Protein AF-A0A2N1U414-F1 (afdb_monomer_lite)

Structure (mmCIF, N/CA/C/O backbone):
data_AF-A0A2N1U414-F1
#
_entry.id   AF-A0A2N1U414-F1
#
loop_
_atom_site.group_PDB
_atom_site.id
_atom_site.type_symbol
_atom_site.label_atom_id
_atom_site.label_alt_id
_atom_site.label_comp_id
_atom_site.label_asym_id
_atom_site.label_entity_id
_atom_site.label_seq_id
_atom_site.pdbx_PDB_ins_code
_atom_site.Cartn_x
_atom_site.Cartn_y
_atom_site.Cartn_z
_atom_site.occupancy
_atom_site.B_iso_or_equiv
_atom_site.auth_seq_id
_atom_site.auth_comp_id
_atom_site.auth_asym_id
_atom_site.auth_atom_id
_atom_site.pdbx_PDB_model_num
ATOM 1 N N . MET A 1 1 ? -45.435 7.760 7.377 1.00 49.91 1 MET A N 1
ATOM 2 C CA . MET A 1 1 ? -45.018 8.736 8.410 1.00 49.91 1 MET A CA 1
ATOM 3 C C . MET A 1 1 ? -45.881 8.500 9.640 1.00 49.91 1 MET A C 1
ATOM 5 O O . MET A 1 1 ? -47.038 8.159 9.453 1.00 49.91 1 MET A O 1
ATOM 9 N N . SER A 1 2 ? -45.329 8.577 10.854 1.00 58.12 2 SER A N 1
ATOM 10 C CA . SER A 1 2 ? -46.102 8.373 12.095 1.00 58.12 2 SER A CA 1
ATOM 11 C C . SER A 1 2 ? -47.148 9.489 12.256 1.00 58.12 2 SER A C 1
ATOM 13 O O . SER A 1 2 ? -46.811 10.650 12.024 1.00 58.12 2 SER A O 1
ATOM 15 N N . GLU A 1 3 ? -48.387 9.152 12.643 1.00 52.81 3 GLU A N 1
ATOM 16 C CA . GLU A 1 3 ? -49.501 10.110 12.824 1.00 52.81 3 GLU A CA 1
ATOM 17 C C . GLU A 1 3 ? -49.113 11.298 13.718 1.00 52.81 3 GLU A C 1
ATOM 19 O O . GLU A 1 3 ? -49.415 12.444 13.401 1.00 52.81 3 GLU A O 1
ATOM 24 N N . ILE A 1 4 ? -48.318 11.048 14.761 1.00 55.03 4 ILE A N 1
ATOM 25 C CA . ILE A 1 4 ? -47.864 12.062 15.727 1.00 55.03 4 ILE A CA 1
ATOM 26 C C . ILE A 1 4 ? -46.953 13.117 15.076 1.00 55.03 4 ILE A C 1
ATOM 28 O O . ILE A 1 4 ? -46.975 14.281 15.471 1.00 55.03 4 ILE A O 1
ATOM 32 N N . PHE A 1 5 ? -46.145 12.729 14.082 1.00 54.59 5 PHE A N 1
ATOM 33 C CA . PHE A 1 5 ? -45.264 13.663 13.369 1.00 54.59 5 PHE A CA 1
ATOM 34 C C . PHE A 1 5 ? -46.063 14.617 12.472 1.00 54.59 5 PHE A C 1
ATOM 36 O O . PHE A 1 5 ? -45.665 15.762 12.272 1.00 54.59 5 PHE A O 1
ATOM 43 N N . CYS A 1 6 ? -47.197 14.145 11.949 1.00 55.22 6 CYS A N 1
ATOM 44 C CA . CYS A 1 6 ? -48.095 14.934 11.113 1.00 55.22 6 CYS A CA 1
ATOM 45 C C . CYS A 1 6 ? -49.013 15.848 11.941 1.00 55.22 6 CYS A C 1
ATOM 47 O O . CYS A 1 6 ? -49.338 16.940 11.487 1.00 55.22 6 CYS A O 1
ATOM 49 N N . GLU A 1 7 ? -49.397 15.427 13.147 1.00 55.62 7 GLU A N 1
ATOM 50 C CA . GLU A 1 7 ? -50.318 16.161 14.026 1.00 55.62 7 GLU A CA 1
ATOM 51 C C . GLU A 1 7 ? -49.638 17.330 14.768 1.00 55.62 7 GLU A C 1
ATOM 53 O O . GLU A 1 7 ? -50.265 18.354 15.034 1.00 55.62 7 GLU A O 1
ATOM 58 N N . TYR A 1 8 ? -48.328 17.227 15.035 1.00 59.00 8 TYR A N 1
ATOM 59 C CA . TYR A 1 8 ? -47.550 18.263 15.725 1.00 59.00 8 TYR A CA 1
ATOM 60 C C . TYR A 1 8 ? -46.160 18.460 15.094 1.00 59.00 8 TYR A C 1
ATOM 62 O O . TYR A 1 8 ? -45.143 18.087 15.694 1.00 59.00 8 TYR A O 1
ATOM 70 N N . PRO A 1 9 ? -46.069 19.093 13.909 1.00 56.16 9 PRO A N 1
ATOM 71 C CA . PRO A 1 9 ? -44.808 19.255 13.173 1.00 56.16 9 PRO A CA 1
ATOM 72 C C . PRO A 1 9 ? -43.726 20.030 13.952 1.00 56.16 9 PRO A C 1
ATOM 74 O O . PRO A 1 9 ? -42.542 19.931 13.639 1.00 56.16 9 PRO A O 1
ATOM 77 N N . TYR A 1 10 ? -44.111 20.764 15.000 1.00 59.59 10 TYR A N 1
ATOM 78 C CA . TYR A 1 10 ? -43.223 21.542 15.874 1.00 59.59 10 TYR A CA 1
ATOM 79 C C . TYR A 1 10 ? -42.509 20.704 16.944 1.00 59.59 10 TYR A C 1
ATOM 81 O O . TYR A 1 10 ? -41.518 21.158 17.511 1.00 59.59 10 TYR A O 1
ATOM 89 N N . LEU A 1 11 ? -43.004 19.500 17.257 1.00 67.25 11 LEU A N 1
ATOM 90 C CA . LEU A 1 11 ? -42.444 18.677 18.334 1.00 67.25 11 LEU A CA 1
ATOM 91 C C . LEU A 1 11 ? -41.148 17.957 17.906 1.00 67.25 11 LEU A C 1
ATOM 93 O O . LEU A 1 11 ? -40.317 17.614 18.747 1.00 67.25 11 LEU A O 1
ATOM 97 N N . GLY A 1 12 ? -40.908 17.825 16.598 1.00 78.88 12 GLY A N 1
ATOM 98 C CA . GLY A 1 12 ? -39.627 17.397 16.034 1.00 78.88 12 GLY A CA 1
ATOM 99 C C . GLY A 1 12 ? -39.188 15.974 16.413 1.00 78.88 12 GLY A C 1
ATOM 100 O O . GLY A 1 12 ? -39.847 15.237 17.149 1.00 78.88 12 GLY A O 1
ATOM 101 N N . PHE A 1 13 ? -38.028 15.565 15.894 1.00 84.06 13 PHE A N 1
ATOM 102 C CA . PHE A 1 13 ? -37.475 14.221 16.109 1.00 84.06 13 PHE A CA 1
ATOM 103 C C . PHE A 1 13 ? -37.218 13.912 17.594 1.00 84.06 13 PHE A C 1
ATOM 105 O O . PHE A 1 13 ? -37.478 12.801 18.050 1.00 84.06 13 PHE A O 1
ATOM 112 N N . ASN A 1 14 ? -36.782 14.909 18.371 1.00 84.69 14 ASN A N 1
ATOM 113 C CA . ASN A 1 14 ? -36.476 14.734 19.790 1.00 84.69 14 ASN A CA 1
ATOM 114 C C . ASN A 1 14 ? -37.699 14.312 20.616 1.00 84.69 14 ASN A C 1
ATOM 116 O O . ASN A 1 14 ? -37.605 13.419 21.456 1.00 84.69 14 ASN A O 1
ATOM 120 N N . TYR A 1 15 ? -38.862 14.910 20.350 1.00 85.19 15 TYR A N 1
ATOM 121 C CA . TYR A 1 15 ? -40.095 14.542 21.038 1.00 85.19 15 TYR A CA 1
ATOM 122 C C . TYR A 1 15 ? -40.562 13.136 20.665 1.00 85.19 15 TYR A C 1
ATOM 124 O O . TYR A 1 15 ? -40.952 12.375 21.546 1.00 85.19 15 TYR A O 1
ATOM 132 N N . ALA A 1 16 ? -40.498 12.771 19.379 1.00 86.69 16 ALA A N 1
ATOM 133 C CA . ALA A 1 16 ? -40.890 11.438 18.924 1.00 86.69 16 ALA A CA 1
ATOM 134 C C . ALA A 1 16 ? -40.049 10.338 19.595 1.00 86.69 16 ALA A C 1
ATOM 136 O O . ALA A 1 16 ? -40.596 9.328 20.048 1.00 86.69 16 ALA A O 1
ATOM 137 N N . VAL A 1 17 ? -38.735 10.563 19.720 1.00 87.00 17 VAL A N 1
ATOM 138 C CA . VAL A 1 17 ? -37.832 9.659 20.442 1.00 87.00 17 VAL A CA 1
ATOM 139 C C . VAL A 1 17 ? -38.197 9.612 21.923 1.00 87.00 17 VAL A C 1
ATOM 141 O O . VAL A 1 17 ? -38.502 8.529 22.413 1.00 87.00 17 VAL A O 1
ATOM 144 N N . LYS A 1 18 ? -38.319 10.762 22.598 1.00 90.19 18 LYS A N 1
ATOM 145 C CA . LYS A 1 18 ? -38.685 10.814 24.023 1.00 90.19 18 LYS A CA 1
ATOM 146 C C . LYS A 1 18 ? -40.022 10.146 24.329 1.00 90.19 18 LYS A C 1
ATOM 148 O O . LYS A 1 18 ? -40.140 9.456 25.334 1.00 90.19 18 LYS A O 1
ATOM 153 N N . LYS A 1 19 ? -41.020 10.301 23.459 1.00 89.56 19 LYS A N 1
ATOM 154 C CA . LYS A 1 19 ? -42.332 9.659 23.612 1.00 89.56 19 LYS A CA 1
ATOM 155 C C . LYS A 1 19 ? -42.256 8.134 23.494 1.00 89.56 19 LYS A C 1
ATOM 157 O O . LYS A 1 19 ? -43.019 7.444 24.158 1.00 89.56 19 LYS A O 1
ATOM 162 N N . THR A 1 20 ? -41.362 7.618 22.652 1.00 91.56 20 THR A N 1
ATOM 163 C CA . THR A 1 20 ? -41.263 6.178 22.361 1.00 91.56 20 THR A CA 1
ATOM 164 C C . THR A 1 20 ? -40.321 5.456 23.323 1.00 91.56 20 THR A C 1
ATOM 166 O O . THR A 1 20 ? -40.612 4.345 23.751 1.00 91.56 20 THR A O 1
ATOM 169 N N . THR A 1 21 ? -39.184 6.070 23.653 1.00 89.50 21 THR A N 1
ATOM 170 C CA . THR A 1 21 ? -38.108 5.450 24.442 1.00 89.50 21 THR A CA 1
ATOM 171 C C . THR A 1 21 ? -38.044 5.961 25.881 1.00 89.50 21 THR A C 1
ATOM 173 O O . THR A 1 21 ? -37.326 5.386 26.693 1.00 89.50 21 THR A O 1
ATOM 176 N N . GLY A 1 22 ? -38.743 7.054 26.201 1.00 93.75 22 GLY A N 1
ATOM 177 C CA . GLY A 1 22 ? -38.624 7.769 27.475 1.00 93.75 22 GLY A CA 1
ATOM 178 C C . GLY A 1 22 ? -37.407 8.698 27.567 1.00 93.75 22 GLY A C 1
ATOM 179 O O . GLY A 1 22 ? -37.350 9.516 28.482 1.00 93.75 22 GLY A O 1
ATOM 180 N N . LEU A 1 23 ? -36.470 8.622 26.614 1.00 93.19 23 LEU A N 1
ATOM 181 C CA . LEU A 1 23 ? -35.214 9.376 26.603 1.00 93.19 23 LEU A CA 1
ATOM 182 C C . LEU A 1 23 ? -35.211 10.429 25.499 1.00 93.19 23 LEU A C 1
ATOM 184 O O . LEU A 1 23 ? -35.646 10.174 24.379 1.00 93.19 23 LEU A O 1
ATOM 188 N N . ASN A 1 24 ? -34.671 11.608 25.782 1.00 92.12 24 ASN A N 1
ATOM 189 C CA . ASN A 1 24 ? -34.366 12.574 24.734 1.00 92.12 24 ASN A CA 1
ATOM 190 C C . ASN A 1 24 ? -33.161 12.109 23.883 1.00 92.12 24 ASN A C 1
ATOM 192 O O . ASN A 1 24 ? -32.484 11.134 24.208 1.00 92.12 24 ASN A O 1
ATOM 196 N N . LEU A 1 25 ? -32.888 12.786 22.767 1.00 88.88 25 LEU A N 1
ATOM 197 C CA . LEU A 1 25 ? -31.824 12.395 21.834 1.00 88.88 25 LEU A CA 1
ATOM 198 C C . LEU A 1 25 ? -30.427 12.398 22.448 1.00 88.88 25 LEU A C 1
ATOM 200 O O . LEU A 1 25 ? -29.623 1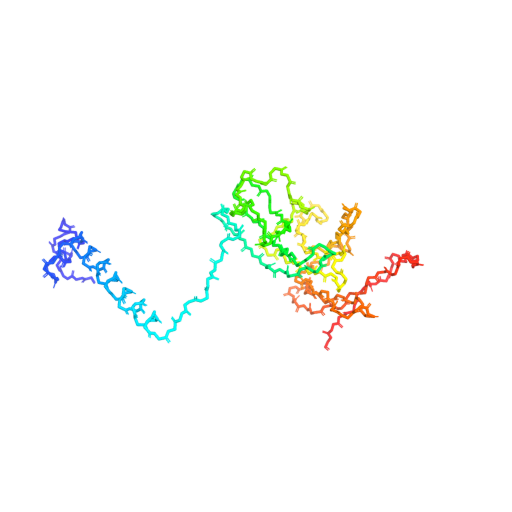1.532 22.114 1.00 88.88 25 LEU A O 1
ATOM 204 N N . GLU A 1 26 ? -30.130 13.361 23.315 1.00 90.75 26 GLU A N 1
ATOM 205 C CA . GLU A 1 26 ? -28.832 13.457 23.977 1.00 90.75 26 GLU A CA 1
ATOM 206 C C . GLU A 1 26 ? -28.651 12.305 24.969 1.00 90.75 26 GLU A C 1
ATOM 208 O O . GLU A 1 26 ? -27.629 11.620 24.937 1.00 90.75 26 GLU A O 1
ATOM 213 N N . GLU A 1 27 ? -29.682 12.021 25.769 1.00 94.69 27 GLU A N 1
ATOM 214 C CA . GLU A 1 27 ? -29.723 10.884 26.695 1.00 94.69 27 GLU A CA 1
ATOM 215 C C . GLU A 1 27 ? -29.600 9.550 25.951 1.00 94.69 27 GLU A C 1
ATOM 217 O O . GLU A 1 27 ? -28.797 8.697 26.332 1.00 94.69 27 GLU A O 1
ATOM 222 N N . LEU A 1 28 ? -30.348 9.377 24.856 1.00 94.69 28 LEU A N 1
ATOM 223 C CA . LEU A 1 28 ? -30.297 8.172 24.034 1.00 94.69 28 LEU A CA 1
ATOM 224 C C . LEU A 1 28 ? -28.916 7.994 23.394 1.00 94.69 28 LEU A C 1
ATOM 226 O O . LEU A 1 28 ? -28.366 6.894 23.411 1.00 94.69 28 LEU A O 1
ATOM 230 N N . TYR A 1 29 ? -28.330 9.065 22.852 1.00 93.44 29 TYR A N 1
ATOM 231 C CA . TYR A 1 29 ? -26.996 9.020 22.258 1.00 93.44 29 TYR A CA 1
ATOM 232 C C . TYR A 1 29 ? -25.917 8.717 23.300 1.00 93.44 29 TYR A C 1
ATOM 234 O O . TYR A 1 29 ? -24.991 7.947 23.037 1.00 93.44 29 TYR A O 1
ATOM 242 N N . GLN A 1 30 ? -26.031 9.296 24.494 1.00 97.19 30 GLN A N 1
ATOM 243 C CA . GLN A 1 30 ? -25.115 9.029 25.594 1.00 97.19 30 GLN A CA 1
ATOM 244 C C . GLN A 1 30 ? -25.230 7.577 26.073 1.00 97.19 30 GLN A C 1
ATOM 246 O O . GLN A 1 30 ? -24.216 6.886 26.121 1.00 97.19 30 GLN A O 1
ATOM 251 N N . SER A 1 31 ? -26.452 7.084 26.293 1.00 96.62 31 SER A N 1
ATOM 252 C CA . SER A 1 31 ? -26.724 5.684 26.641 1.00 96.62 31 SER A CA 1
ATOM 253 C C . SER A 1 31 ? -26.187 4.717 25.584 1.00 96.62 31 SER A C 1
ATOM 255 O O . SER A 1 31 ? -25.514 3.742 25.917 1.00 96.62 31 SER A O 1
ATOM 257 N N . TRP A 1 32 ? -26.385 5.016 24.297 1.00 96.19 32 TRP A N 1
ATOM 258 C CA . TRP A 1 32 ? -25.819 4.224 23.209 1.00 96.19 32 TRP A CA 1
ATOM 259 C C . TRP A 1 32 ? -24.285 4.195 23.255 1.00 96.19 32 TRP A C 1
ATOM 261 O O . TRP A 1 32 ? -23.699 3.110 23.217 1.00 96.19 32 TRP A O 1
ATOM 271 N N . LYS A 1 33 ? -23.618 5.350 23.408 1.00 98.12 33 LYS A N 1
ATOM 272 C CA . LYS A 1 33 ? -22.151 5.413 23.556 1.00 98.12 33 LYS A CA 1
ATOM 273 C C . LYS A 1 33 ? -21.672 4.593 24.750 1.00 98.12 33 LYS A C 1
ATOM 275 O O . LYS A 1 33 ? -20.665 3.899 24.634 1.00 98.12 33 LYS A O 1
ATOM 280 N N . ASP A 1 34 ? -22.365 4.673 25.880 1.00 98.12 34 ASP A N 1
ATOM 281 C CA . ASP A 1 34 ? -21.978 3.952 27.089 1.00 98.12 34 ASP A CA 1
ATOM 282 C C . ASP A 1 34 ? -22.196 2.441 26.936 1.00 98.12 34 ASP A C 1
ATOM 284 O O . ASP A 1 34 ? -21.290 1.674 27.257 1.00 98.12 34 ASP A O 1
ATOM 288 N N . SER A 1 35 ? -23.287 2.010 26.291 1.00 97.88 35 SER A N 1
ATOM 289 C CA . SER A 1 35 ? -23.507 0.598 25.941 1.00 97.88 35 SER A CA 1
ATOM 290 C C . SER A 1 35 ? -22.416 0.044 25.014 1.00 97.88 35 SER A C 1
ATOM 292 O O . SER A 1 35 ? -21.972 -1.095 25.169 1.00 97.88 35 SER A O 1
ATOM 294 N N . LEU A 1 36 ? -21.922 0.857 24.069 1.00 98.44 36 LEU A N 1
ATOM 295 C CA . LEU A 1 36 ? -20.800 0.475 23.217 1.00 98.44 36 LEU A CA 1
ATOM 296 C C . LEU A 1 36 ? -19.505 0.365 24.021 1.00 98.44 36 LEU A C 1
ATOM 298 O O . LEU A 1 36 ? -18.774 -0.607 23.840 1.00 98.44 36 LEU A O 1
ATOM 302 N N . LYS A 1 37 ? -19.219 1.325 24.911 1.00 98.12 37 LYS A N 1
ATOM 303 C CA . LYS A 1 37 ? -18.038 1.256 25.785 1.00 98.12 37 LYS A CA 1
ATOM 304 C C . LYS A 1 37 ? -18.067 -0.006 26.634 1.00 98.12 37 LYS A C 1
ATOM 306 O O . LYS A 1 37 ? -17.074 -0.721 26.638 1.00 98.12 37 LYS A O 1
ATOM 311 N N . GLU A 1 38 ? -19.188 -0.303 27.285 1.00 98.19 38 GLU A N 1
ATOM 312 C CA . GLU A 1 38 ? -19.349 -1.499 28.113 1.00 98.19 38 GLU A CA 1
ATOM 313 C C . GLU A 1 38 ? -19.137 -2.774 27.288 1.00 98.19 38 GLU A C 1
ATOM 315 O O . GLU A 1 38 ?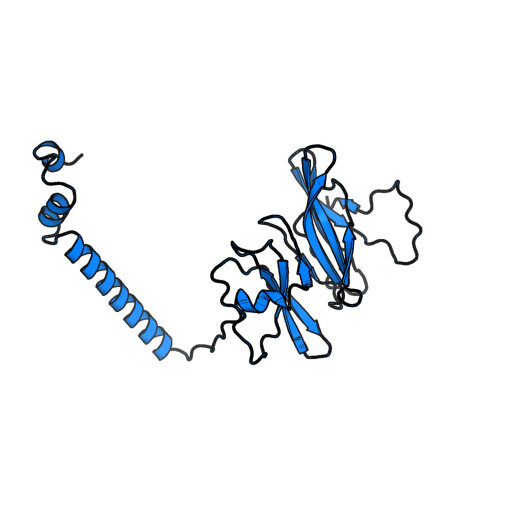 -18.278 -3.598 27.612 1.00 98.19 38 GLU A O 1
ATOM 320 N N . LYS A 1 39 ? -19.838 -2.902 26.152 1.00 98.19 39 LYS A N 1
ATOM 321 C CA . LYS A 1 39 ? -19.697 -4.045 25.242 1.00 98.19 39 LYS A CA 1
ATOM 322 C C . LYS A 1 39 ? -18.242 -4.265 24.818 1.00 98.19 39 LYS A C 1
ATOM 324 O O . LYS A 1 39 ? -17.749 -5.393 24.872 1.00 98.19 39 LYS A O 1
ATOM 329 N N . TYR A 1 40 ? -17.552 -3.210 24.382 1.00 97.81 40 TYR A N 1
ATOM 330 C CA . TYR A 1 40 ? -16.170 -3.329 23.917 1.00 97.81 40 TYR A CA 1
ATOM 331 C C . TYR A 1 40 ? -15.177 -3.526 25.067 1.00 97.81 40 TYR A C 1
ATOM 333 O O . TYR A 1 40 ? -14.200 -4.246 24.885 1.00 97.81 40 TYR A O 1
ATOM 341 N N . GLN A 1 41 ? -15.429 -2.976 26.256 1.00 97.31 41 GLN A N 1
ATOM 342 C CA . GLN A 1 41 ? -14.626 -3.252 27.451 1.00 97.31 41 GLN A CA 1
ATOM 343 C C . GLN A 1 41 ? -14.694 -4.732 27.834 1.00 97.31 41 GLN A C 1
ATOM 345 O O . GLN A 1 41 ? -13.649 -5.352 28.029 1.00 97.31 41 GLN A O 1
ATOM 350 N N . LEU A 1 42 ? -15.892 -5.325 27.855 1.00 97.06 42 LEU A N 1
ATOM 351 C CA . LEU A 1 42 ? -16.069 -6.759 28.102 1.00 97.06 42 LEU A CA 1
ATOM 352 C C . LEU A 1 42 ? -15.364 -7.608 27.034 1.00 97.06 42 LEU A C 1
ATOM 354 O O . LEU A 1 42 ? -14.710 -8.603 27.350 1.00 97.06 42 LEU A O 1
ATOM 358 N N . GLN A 1 43 ? -15.441 -7.199 25.764 1.00 95.62 43 GLN A N 1
ATOM 359 C CA . GLN A 1 43 ? -14.735 -7.876 24.675 1.00 95.62 43 GLN A CA 1
ATOM 360 C C . GLN A 1 43 ? -13.210 -7.805 24.844 1.00 95.62 43 GLN A C 1
ATOM 362 O O . GLN A 1 43 ? -12.530 -8.816 24.663 1.00 95.62 43 GLN A O 1
ATOM 367 N N . VAL A 1 44 ? -12.671 -6.642 25.219 1.00 93.06 44 VAL A N 1
ATOM 368 C CA . VAL A 1 44 ? -11.239 -6.458 25.494 1.00 93.06 44 VAL A CA 1
ATOM 369 C C . VAL A 1 44 ? -10.800 -7.325 26.671 1.00 93.06 44 VAL A C 1
ATOM 371 O O . VAL A 1 44 ? -9.831 -8.067 26.535 1.00 93.06 44 VAL A O 1
ATOM 374 N N . GLN A 1 45 ? -11.532 -7.307 27.790 1.00 94.75 45 GLN A N 1
ATOM 375 C CA . GLN A 1 45 ? -11.236 -8.147 28.957 1.00 94.75 45 GLN A CA 1
ATOM 376 C C . GLN A 1 45 ? -11.217 -9.635 28.593 1.00 94.75 45 GLN A C 1
ATOM 378 O O . GLN A 1 45 ? -10.283 -10.349 28.958 1.00 94.75 45 GLN A O 1
ATOM 383 N N . LYS A 1 46 ? -12.195 -10.096 27.803 1.00 95.00 46 LYS A N 1
ATOM 384 C CA . LYS A 1 46 ? -12.240 -11.477 27.312 1.00 95.00 46 LYS A CA 1
ATOM 385 C C . LYS A 1 46 ? -11.003 -11.827 26.483 1.00 95.00 46 LYS A C 1
ATOM 387 O O . LYS A 1 46 ? -10.390 -12.859 26.737 1.00 95.00 46 LYS A O 1
ATOM 392 N N . ILE A 1 47 ? -10.608 -10.977 25.533 1.00 93.06 47 ILE A N 1
ATOM 393 C CA . ILE A 1 47 ? -9.417 -11.212 24.698 1.00 93.06 47 ILE A CA 1
ATOM 394 C C . ILE A 1 47 ? -8.152 -11.275 25.563 1.00 93.06 47 ILE A C 1
ATOM 396 O O . ILE A 1 47 ? -7.366 -12.211 25.420 1.00 93.06 47 ILE A O 1
ATOM 400 N N . LEU A 1 48 ? -7.988 -10.320 26.484 1.00 91.50 48 LEU A N 1
ATOM 401 C CA . LEU A 1 48 ? -6.828 -10.239 27.375 1.00 91.50 48 LEU A CA 1
ATOM 402 C C . LEU A 1 48 ? -6.747 -11.418 28.355 1.00 91.50 48 LEU A C 1
ATOM 404 O O . LEU A 1 48 ? -5.650 -11.831 28.712 1.00 91.50 48 LEU A O 1
ATOM 408 N N . SER A 1 49 ? -7.884 -11.995 28.755 1.00 92.44 49 SER A N 1
ATOM 409 C CA . SER A 1 49 ? -7.912 -13.192 29.609 1.00 92.44 49 SER A CA 1
ATOM 410 C C . SER A 1 49 ? -7.474 -14.475 28.892 1.00 92.44 49 SER A C 1
ATOM 412 O O . SER A 1 49 ? -7.076 -15.436 29.543 1.00 92.44 49 SER A O 1
ATOM 414 N N . GLN A 1 50 ? -7.560 -14.509 27.557 1.00 92.31 50 GLN A N 1
ATOM 415 C CA . GLN A 1 50 ? -7.307 -15.709 26.754 1.00 92.31 50 GLN A CA 1
ATOM 416 C C . GLN A 1 50 ? -5.913 -15.728 26.132 1.00 92.31 50 GLN A C 1
ATOM 418 O O . GLN A 1 50 ? -5.332 -16.799 25.967 1.00 92.31 50 GLN A O 1
ATOM 423 N N . LYS A 1 51 ? -5.384 -14.564 25.739 1.00 88.62 51 LYS A N 1
ATOM 424 C CA . LYS A 1 51 ? -4.053 -14.465 25.141 1.00 88.62 51 LYS A CA 1
ATOM 425 C C . LYS A 1 51 ? -3.398 -13.120 25.413 1.00 88.62 51 LYS A C 1
ATOM 427 O O . LYS A 1 51 ? -4.060 -12.085 25.476 1.00 88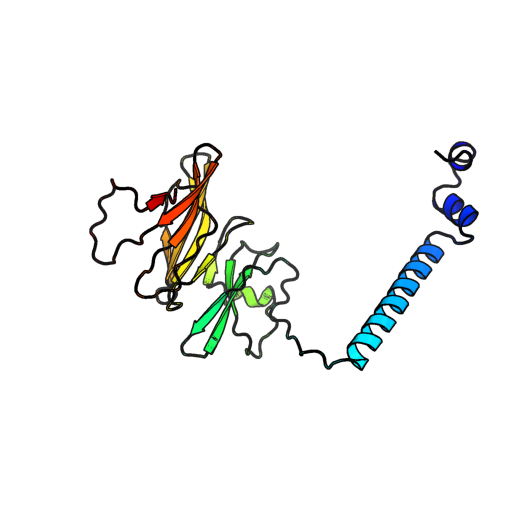.62 51 LYS A O 1
ATOM 432 N N . ASN A 1 52 ? -2.071 -13.134 25.403 1.00 86.94 52 ASN A N 1
ATOM 433 C CA . ASN A 1 52 ? -1.291 -11.912 25.288 1.00 86.94 52 ASN A CA 1
ATOM 434 C C . ASN A 1 52 ? -1.425 -11.345 23.870 1.00 86.94 52 ASN A C 1
ATOM 436 O O . ASN A 1 52 ? -1.360 -12.076 22.876 1.00 86.94 52 ASN A O 1
ATOM 440 N N . LEU A 1 53 ? -1.627 -10.034 23.772 1.00 86.44 53 LEU A N 1
ATOM 441 C CA . LEU A 1 53 ? -1.619 -9.342 22.491 1.00 86.44 53 LEU A CA 1
ATOM 442 C C . LEU A 1 53 ? -0.184 -9.234 21.983 1.00 86.44 53 LEU A C 1
ATOM 444 O O . LEU A 1 53 ? 0.719 -8.873 22.735 1.00 86.44 53 LEU A O 1
ATOM 448 N N . THR A 1 54 ? 0.014 -9.511 20.698 1.00 87.25 54 THR A N 1
ATOM 449 C CA . THR A 1 54 ? 1.262 -9.170 20.017 1.00 87.25 54 THR A CA 1
ATOM 450 C C . THR A 1 54 ? 1.387 -7.645 19.998 1.00 87.25 54 THR A C 1
ATOM 452 O O . THR A 1 54 ? 0.484 -6.990 19.466 1.00 87.25 54 THR A O 1
ATOM 455 N N . PRO A 1 55 ? 2.453 -7.058 20.573 1.00 87.44 55 PRO A N 1
ATOM 456 C CA . PRO A 1 55 ? 2.664 -5.619 20.512 1.00 87.44 55 PRO A CA 1
ATOM 457 C C . PRO A 1 55 ? 2.743 -5.154 19.057 1.00 87.44 55 PRO A C 1
ATOM 459 O O . PRO A 1 55 ? 3.419 -5.770 18.235 1.00 87.44 55 PRO A O 1
ATOM 462 N N . SER A 1 56 ? 2.054 -4.062 18.741 1.00 90.88 56 SER A N 1
ATOM 463 C CA . SER A 1 56 ? 2.117 -3.416 17.431 1.00 90.88 56 SER A CA 1
ATOM 464 C C . SER A 1 56 ? 2.720 -2.028 17.571 1.00 90.88 56 SER A C 1
ATOM 466 O O . SER A 1 56 ? 2.323 -1.274 18.461 1.00 90.88 56 SER A O 1
ATOM 468 N N . GLN A 1 57 ? 3.613 -1.663 16.659 1.00 90.44 57 GLN A N 1
ATOM 469 C CA . GLN A 1 57 ? 4.179 -0.324 16.582 1.00 90.44 57 GLN A CA 1
ATOM 470 C C . GLN A 1 57 ? 3.558 0.441 15.416 1.00 90.44 57 GLN A C 1
ATOM 472 O O . GLN A 1 57 ? 3.478 -0.054 14.292 1.00 90.44 57 GLN A O 1
ATOM 477 N N . GLN A 1 58 ? 3.131 1.673 15.678 1.00 93.81 58 GLN A N 1
ATOM 478 C CA . GLN A 1 58 ? 2.703 2.578 14.622 1.00 93.81 58 GLN A CA 1
ATOM 479 C C . GLN A 1 58 ? 3.935 3.112 13.879 1.00 93.81 58 GLN A C 1
ATOM 481 O O . GLN A 1 58 ? 4.796 3.743 14.485 1.00 93.81 58 GLN A O 1
ATOM 486 N N . LEU A 1 59 ? 4.003 2.887 12.564 1.00 93.62 59 LEU A N 1
ATOM 487 C CA . LEU A 1 59 ? 5.125 3.342 11.730 1.00 93.62 59 LEU A CA 1
ATOM 488 C C . LEU A 1 59 ? 4.930 4.764 11.193 1.00 93.62 59 LEU A C 1
ATOM 490 O O . LEU A 1 59 ? 5.887 5.504 10.988 1.00 93.62 59 LEU A O 1
ATOM 494 N N . THR A 1 60 ? 3.683 5.176 10.969 1.00 92.62 60 THR A N 1
ATOM 495 C CA . THR A 1 60 ? 3.365 6.469 10.357 1.00 92.62 60 THR A CA 1
ATOM 496 C C . THR A 1 60 ? 2.198 7.146 11.059 1.00 92.62 60 THR A C 1
ATOM 498 O O . THR A 1 60 ? 1.284 6.506 11.577 1.00 92.62 60 THR A O 1
ATOM 501 N N . LYS A 1 61 ? 2.214 8.476 11.060 1.00 93.38 61 LYS A N 1
ATOM 502 C CA . LYS A 1 61 ? 1.179 9.351 11.611 1.00 93.38 61 LYS A CA 1
ATOM 503 C C . LYS A 1 61 ? 0.884 10.485 10.623 1.00 93.38 61 LYS A C 1
ATOM 505 O O . LYS A 1 61 ? 0.907 11.664 10.962 1.00 93.38 61 LYS A O 1
ATOM 510 N N . TYR A 1 62 ? 0.617 10.115 9.370 1.00 90.19 62 TYR A N 1
ATOM 511 C CA . TYR A 1 62 ? 0.233 11.064 8.317 1.00 90.19 62 TYR A CA 1
ATOM 512 C C . TYR A 1 62 ? -1.228 11.516 8.397 1.00 90.19 62 TYR A C 1
ATOM 514 O O . TYR A 1 62 ? -1.582 12.507 7.767 1.00 90.19 62 TYR A O 1
ATOM 522 N N . HIS A 1 63 ? -2.063 10.810 9.172 1.00 89.62 63 HIS A N 1
ATOM 523 C CA . HIS A 1 63 ? -3.507 11.062 9.286 1.00 89.62 63 HIS A CA 1
ATOM 524 C C . HIS A 1 63 ? -4.252 11.005 7.939 1.00 89.62 63 HIS A C 1
ATOM 526 O O . HIS A 1 63 ? -5.281 11.651 7.756 1.00 89.62 63 HIS A O 1
ATOM 532 N N . TYR A 1 64 ? -3.723 10.223 6.997 1.00 91.50 64 TYR A N 1
ATOM 533 C CA . TYR A 1 64 ? -4.300 9.995 5.678 1.00 91.50 64 TYR A CA 1
ATOM 534 C C . TYR A 1 64 ? -3.910 8.593 5.177 1.00 91.50 64 TYR A C 1
ATOM 536 O O . TYR A 1 64 ? -3.566 7.721 5.974 1.00 91.50 64 TYR A O 1
ATOM 544 N N . TRP A 1 65 ? -3.993 8.366 3.870 1.00 90.88 65 TRP A N 1
ATOM 545 C CA . TRP A 1 65 ? -3.799 7.069 3.233 1.00 90.88 65 TRP A CA 1
ATOM 546 C C . TRP A 1 65 ? -2.316 6.695 3.159 1.00 90.88 65 TRP A C 1
ATOM 548 O O . TRP A 1 65 ? -1.514 7.389 2.530 1.00 90.88 65 TRP A O 1
ATOM 558 N N . VAL A 1 66 ? -1.990 5.573 3.800 1.00 92.31 66 VAL A N 1
ATOM 559 C CA . VAL A 1 66 ? -0.713 4.866 3.689 1.00 92.31 66 VAL A CA 1
ATOM 560 C C . VAL A 1 66 ? -1.045 3.422 3.369 1.00 92.31 66 VAL A C 1
ATOM 562 O O . VAL A 1 66 ? -1.710 2.754 4.160 1.00 92.31 66 VAL A O 1
ATOM 565 N N . ASP A 1 67 ? -0.642 2.957 2.200 1.00 91.75 67 ASP A N 1
ATOM 566 C CA . ASP A 1 67 ? -1.078 1.675 1.658 1.00 91.75 67 ASP A CA 1
ATOM 567 C C . ASP A 1 67 ? 0.022 1.013 0.812 1.00 91.75 67 ASP A C 1
ATOM 569 O O . ASP A 1 67 ? 1.164 1.477 0.760 1.00 91.75 67 ASP A O 1
ATOM 573 N N . TYR A 1 68 ? -0.312 -0.142 0.227 1.00 91.25 68 TYR A N 1
ATOM 574 C CA . TYR A 1 68 ? 0.594 -0.994 -0.551 1.00 91.25 68 TYR A CA 1
ATOM 575 C C . TYR A 1 68 ? 1.939 -1.288 0.144 1.00 91.25 68 TYR A C 1
ATOM 577 O O . TYR A 1 68 ? 2.991 -1.046 -0.444 1.00 91.25 68 TYR A O 1
ATOM 585 N N . PRO A 1 69 ? 1.953 -1.831 1.380 1.00 93.88 69 PRO A N 1
ATOM 586 C CA . PRO A 1 69 ? 3.207 -2.190 2.025 1.00 93.88 69 PRO A CA 1
ATOM 587 C C . PRO A 1 69 ? 3.917 -3.310 1.251 1.00 93.88 69 PRO A C 1
ATOM 589 O O . PRO A 1 69 ? 3.312 -4.324 0.871 1.00 93.88 69 PRO A O 1
ATOM 592 N N . ARG A 1 70 ? 5.220 -3.129 1.039 1.00 93.62 70 ARG A N 1
ATOM 593 C CA . ARG A 1 70 ? 6.125 -4.118 0.448 1.00 93.62 70 ARG A CA 1
ATOM 594 C C . ARG A 1 70 ? 7.395 -4.208 1.278 1.00 93.62 70 ARG A C 1
ATOM 596 O O . ARG A 1 70 ? 8.043 -3.196 1.531 1.00 93.62 70 ARG A O 1
ATOM 603 N N . TRP A 1 71 ? 7.741 -5.421 1.695 1.00 93.25 71 TRP A N 1
ATOM 604 C CA . TRP A 1 71 ? 9.021 -5.678 2.343 1.00 93.25 71 TRP A CA 1
ATOM 605 C C . TRP A 1 71 ? 10.146 -5.603 1.318 1.00 93.25 71 TRP A C 1
ATOM 607 O O . TRP A 1 71 ? 10.030 -6.138 0.219 1.00 93.25 71 TRP A O 1
ATOM 617 N N . LEU A 1 72 ? 11.226 -4.943 1.711 1.00 90.31 72 LEU A N 1
ATOM 618 C CA . LEU A 1 72 ? 12.452 -4.791 0.951 1.00 90.31 72 LEU A CA 1
ATOM 619 C C . LEU A 1 72 ? 13.600 -5.336 1.802 1.00 90.31 72 LEU A C 1
ATOM 621 O O . LEU A 1 72 ? 13.768 -4.912 2.946 1.00 90.31 72 LEU A O 1
ATOM 625 N N . SER A 1 73 ? 14.396 -6.246 1.246 1.00 87.75 73 SER A N 1
ATOM 626 C CA . SER A 1 73 ? 15.652 -6.668 1.867 1.00 87.75 73 SER A CA 1
ATOM 627 C C . SER A 1 73 ? 16.760 -5.711 1.441 1.00 87.75 73 SER A C 1
ATOM 629 O O . SER A 1 73 ? 17.036 -5.597 0.249 1.00 87.75 73 SER A O 1
ATOM 631 N N . THR A 1 74 ? 17.400 -5.026 2.387 1.00 83.62 74 THR A N 1
ATOM 632 C CA . THR A 1 74 ? 18.598 -4.215 2.123 1.00 83.62 74 THR A CA 1
ATOM 633 C C . THR A 1 74 ? 19.794 -4.762 2.903 1.00 83.62 74 THR A C 1
ATOM 635 O O . THR A 1 74 ? 19.603 -5.531 3.849 1.00 83.62 74 THR A O 1
ATOM 638 N N . PRO A 1 75 ? 21.040 -4.385 2.554 1.00 84.06 75 PRO A N 1
ATOM 639 C CA . PRO A 1 75 ? 22.220 -4.794 3.320 1.00 84.06 75 PRO A CA 1
ATOM 640 C C . PRO A 1 75 ? 22.168 -4.387 4.801 1.00 84.06 75 PRO A C 1
ATOM 642 O O . PRO A 1 75 ? 22.792 -5.031 5.638 1.00 84.06 75 PRO A O 1
ATOM 645 N N . GLU A 1 76 ? 21.411 -3.336 5.133 1.00 84.31 76 GLU A N 1
ATOM 646 C CA . GLU A 1 76 ? 21.246 -2.828 6.502 1.00 84.31 76 GLU A CA 1
ATOM 647 C C . GLU A 1 76 ? 20.098 -3.505 7.273 1.00 84.31 76 GLU A C 1
ATOM 649 O O . GLU A 1 76 ? 19.948 -3.270 8.470 1.00 84.31 76 GLU A O 1
ATOM 654 N N . GLY A 1 77 ? 19.282 -4.329 6.608 1.00 89.31 77 GLY A N 1
ATOM 655 C CA . GLY A 1 77 ? 18.140 -5.021 7.201 1.00 89.31 77 GLY A CA 1
ATOM 656 C C . GLY A 1 77 ? 16.860 -4.911 6.372 1.00 89.31 77 GLY A C 1
ATOM 657 O O . GLY A 1 77 ? 16.848 -4.446 5.233 1.00 89.31 77 GLY A O 1
ATOM 658 N N . TYR A 1 78 ? 15.749 -5.361 6.952 1.00 92.31 78 TYR A N 1
ATOM 659 C CA . TYR A 1 78 ? 14.446 -5.281 6.299 1.00 92.31 78 TYR A CA 1
ATOM 660 C C . TYR A 1 78 ? 13.843 -3.887 6.440 1.00 92.31 78 TYR A C 1
ATOM 662 O O . TYR A 1 78 ? 13.685 -3.373 7.546 1.00 92.31 78 TYR A O 1
ATOM 670 N N . LYS A 1 79 ? 13.433 -3.311 5.313 1.00 93.19 79 LYS A N 1
ATOM 671 C CA . LYS A 1 79 ? 12.693 -2.048 5.243 1.00 93.19 79 LYS A CA 1
ATOM 672 C C . LYS A 1 79 ? 11.316 -2.283 4.631 1.00 93.19 79 LYS A C 1
ATOM 674 O O . LYS A 1 79 ? 11.045 -3.337 4.055 1.00 93.19 79 LYS A O 1
ATOM 679 N N . ILE A 1 80 ? 10.435 -1.296 4.747 1.00 93.81 80 ILE A N 1
ATOM 680 C CA . ILE A 1 80 ? 9.078 -1.351 4.202 1.00 93.81 80 ILE A CA 1
ATOM 681 C C . ILE A 1 80 ? 8.896 -0.193 3.228 1.00 93.81 80 ILE A C 1
ATOM 683 O O . ILE A 1 80 ? 8.887 0.965 3.634 1.00 93.81 80 ILE A O 1
ATOM 687 N N . ALA A 1 81 ? 8.715 -0.497 1.948 1.00 92.94 81 ALA A N 1
ATOM 688 C CA . ALA A 1 81 ? 8.222 0.474 0.986 1.00 92.94 81 ALA A CA 1
ATOM 689 C C . ALA A 1 81 ? 6.706 0.629 1.157 1.00 92.94 81 ALA A C 1
ATOM 691 O O . ALA A 1 81 ? 5.976 -0.361 1.240 1.00 92.94 81 ALA A O 1
ATOM 692 N N . VAL A 1 82 ? 6.231 1.869 1.204 1.00 93.19 82 VAL A N 1
ATOM 693 C CA . VAL A 1 82 ? 4.812 2.218 1.287 1.00 93.19 82 VAL A CA 1
ATOM 694 C C . VAL A 1 82 ? 4.490 3.320 0.296 1.00 93.19 82 VAL A C 1
ATOM 696 O O . VAL A 1 82 ? 5.332 4.166 -0.017 1.00 93.19 82 VAL A O 1
ATOM 699 N N . ARG A 1 83 ? 3.239 3.357 -0.149 1.00 91.62 83 ARG A N 1
ATOM 700 C CA . ARG A 1 83 ? 2.696 4.517 -0.841 1.00 91.62 83 ARG A CA 1
ATOM 701 C C . ARG A 1 83 ? 2.027 5.428 0.177 1.00 91.62 83 ARG A C 1
ATOM 703 O O . ARG A 1 83 ? 1.271 4.977 1.033 1.00 91.62 83 ARG A O 1
ATOM 710 N N . VAL A 1 84 ? 2.308 6.720 0.075 1.00 91.12 84 VAL A N 1
ATOM 711 C CA . VAL A 1 84 ? 1.766 7.750 0.956 1.00 91.12 84 VAL A CA 1
ATOM 712 C C . VAL A 1 84 ? 1.022 8.767 0.110 1.00 91.12 84 VAL A C 1
ATOM 714 O O . VAL A 1 84 ? 1.554 9.322 -0.850 1.00 91.12 84 VAL A O 1
ATOM 717 N N . SER A 1 85 ? -0.218 9.041 0.493 1.00 88.69 85 SER A N 1
ATOM 718 C CA . SER A 1 85 ? -0.972 10.192 0.011 1.00 88.69 85 SER A CA 1
ATOM 719 C C . SER A 1 85 ? -1.240 11.119 1.185 1.00 88.69 85 SER A C 1
ATOM 721 O O . SER A 1 85 ? -1.529 10.657 2.285 1.00 88.69 85 SER A O 1
ATOM 723 N N . THR A 1 86 ? -1.163 12.430 0.974 1.00 86.56 86 THR A N 1
ATOM 724 C CA . THR A 1 86 ? -1.588 13.416 1.975 1.00 86.56 86 THR A CA 1
ATOM 725 C C . THR A 1 86 ? -2.301 14.579 1.284 1.00 86.56 86 THR A C 1
ATOM 727 O O . THR A 1 86 ? -2.068 14.806 0.098 1.00 86.56 86 THR A O 1
ATOM 730 N N . PRO A 1 87 ? -3.137 15.362 1.987 1.00 85.12 87 PRO A N 1
ATOM 731 C CA . PRO A 1 87 ? -3.775 16.546 1.404 1.00 85.12 87 PRO A CA 1
ATOM 732 C C . PRO A 1 87 ? -2.799 17.664 1.002 1.00 85.12 87 PRO A C 1
ATOM 734 O O . PRO A 1 87 ? -3.172 18.569 0.263 1.00 85.12 87 PRO A O 1
ATOM 737 N N . HIS A 1 88 ? -1.563 17.634 1.511 1.00 81.69 88 HIS A N 1
ATOM 738 C CA . HIS A 1 88 ? -0.591 18.724 1.377 1.00 81.69 88 HIS A CA 1
ATOM 739 C C . HIS A 1 88 ? 0.599 18.375 0.473 1.00 81.69 88 HIS A C 1
ATOM 741 O O . HIS A 1 88 ? 1.492 19.199 0.286 1.00 81.69 88 HIS A O 1
ATOM 747 N N . SER A 1 89 ? 0.633 17.163 -0.082 1.00 81.38 89 SER A N 1
ATOM 748 C CA . SER A 1 89 ? 1.696 16.692 -0.967 1.00 81.38 89 SER A CA 1
ATOM 749 C C . SER A 1 89 ? 1.112 15.840 -2.086 1.00 81.38 89 SER A C 1
ATOM 751 O O . SER A 1 89 ? 0.160 15.093 -1.875 1.00 81.38 89 SER A O 1
ATOM 753 N N . TYR A 1 90 ? 1.734 15.874 -3.263 1.00 85.50 90 TYR A N 1
ATOM 754 C CA . TYR A 1 90 ? 1.475 14.845 -4.271 1.00 85.50 90 TYR A CA 1
ATOM 755 C C . TYR A 1 90 ? 1.744 13.450 -3.690 1.00 85.50 90 TYR A C 1
ATOM 757 O O . TYR A 1 90 ? 2.639 13.346 -2.849 1.00 85.50 90 TYR A O 1
ATOM 765 N N . PRO A 1 91 ? 1.023 12.397 -4.120 1.00 88.75 91 PRO A N 1
ATOM 766 C CA . PRO A 1 91 ? 1.333 11.027 -3.727 1.00 88.75 91 PRO A CA 1
ATOM 767 C C . PRO A 1 91 ? 2.791 10.663 -4.027 1.00 88.75 91 PRO A C 1
ATOM 769 O O . PRO A 1 91 ? 3.378 11.148 -5.004 1.00 88.75 91 PRO A O 1
ATOM 772 N N . PHE A 1 92 ? 3.381 9.842 -3.165 1.00 90.50 92 PHE A N 1
ATOM 773 C CA . PHE A 1 92 ? 4.768 9.400 -3.279 1.00 90.50 92 PHE A CA 1
ATOM 774 C C . PHE A 1 92 ? 4.949 7.981 -2.737 1.00 90.50 92 PHE A C 1
ATOM 776 O O . PHE A 1 92 ? 4.102 7.474 -2.000 1.00 90.50 92 PHE A O 1
ATOM 783 N N . ILE A 1 93 ? 6.065 7.348 -3.098 1.00 91.75 93 ILE A N 1
ATOM 784 C CA . ILE A 1 93 ? 6.532 6.102 -2.479 1.00 91.75 93 ILE A CA 1
ATOM 785 C C . ILE A 1 93 ? 7.695 6.443 -1.546 1.00 91.75 93 ILE A C 1
ATOM 787 O O . ILE A 1 93 ? 8.594 7.210 -1.906 1.00 91.75 93 ILE A O 1
ATOM 791 N N . GLN A 1 94 ? 7.660 5.883 -0.342 1.00 91.06 94 GLN A N 1
ATOM 792 C CA . GLN A 1 94 ? 8.662 6.071 0.703 1.00 91.06 94 GLN A CA 1
ATOM 793 C C . GLN A 1 94 ? 9.098 4.721 1.261 1.00 91.06 94 GLN A C 1
ATOM 795 O O . GLN A 1 94 ? 8.292 3.800 1.365 1.00 91.06 94 GLN A O 1
ATOM 800 N N . ILE A 1 95 ? 10.368 4.624 1.647 1.00 91.06 95 ILE A N 1
ATOM 801 C CA . ILE A 1 95 ? 10.912 3.475 2.368 1.00 91.06 95 ILE A CA 1
ATOM 802 C C . ILE A 1 95 ? 11.005 3.840 3.848 1.00 91.06 95 ILE A C 1
ATOM 804 O O . ILE A 1 95 ? 11.539 4.886 4.204 1.00 91.06 95 ILE A O 1
ATOM 808 N N . ILE A 1 96 ? 10.482 2.967 4.700 1.00 92.00 96 ILE A N 1
ATOM 809 C CA . ILE A 1 96 ? 10.465 3.106 6.151 1.00 92.00 96 ILE A CA 1
ATOM 810 C C . ILE A 1 96 ? 11.360 2.022 6.738 1.00 92.00 96 ILE A C 1
ATOM 812 O O . ILE A 1 96 ? 11.171 0.839 6.454 1.00 92.00 96 ILE A O 1
ATOM 816 N N . ASP A 1 97 ? 12.303 2.420 7.584 1.00 92.38 97 ASP A N 1
ATOM 817 C CA . ASP A 1 97 ? 12.965 1.495 8.499 1.00 92.38 97 ASP A CA 1
ATOM 818 C C . ASP A 1 97 ? 12.040 1.258 9.710 1.00 92.38 97 ASP A C 1
ATOM 820 O O . ASP A 1 97 ? 11.800 2.198 10.478 1.00 92.38 97 ASP A O 1
ATOM 824 N N . PRO A 1 98 ? 11.482 0.043 9.883 1.00 92.75 98 PRO A N 1
ATOM 825 C CA . PRO A 1 98 ? 10.542 -0.249 10.961 1.00 92.75 98 PRO A CA 1
ATOM 826 C C . PRO A 1 98 ? 11.181 -0.226 12.357 1.00 92.75 98 PRO A C 1
ATOM 828 O O . PRO A 1 98 ? 10.447 -0.195 13.343 1.00 92.75 98 PRO A O 1
ATOM 831 N N . LEU A 1 99 ? 12.514 -0.236 12.456 1.00 91.69 99 LEU A N 1
ATOM 832 C CA . LEU A 1 99 ? 13.260 -0.198 13.716 1.00 91.69 99 LEU A CA 1
ATOM 833 C C . LEU A 1 99 ? 13.818 1.197 14.032 1.00 91.69 99 LEU A C 1
ATOM 835 O O . LEU A 1 99 ? 14.481 1.379 15.054 1.00 91.69 99 LEU A O 1
ATOM 839 N N . SER A 1 100 ? 13.545 2.191 13.182 1.00 89.94 100 SER A N 1
ATOM 840 C CA . SER A 1 100 ? 14.069 3.539 13.371 1.00 89.94 100 SER A CA 1
ATOM 841 C C . SER A 1 100 ? 13.538 4.192 14.661 1.00 89.94 100 SER A C 1
ATOM 843 O O . SER A 1 100 ? 12.328 4.177 14.91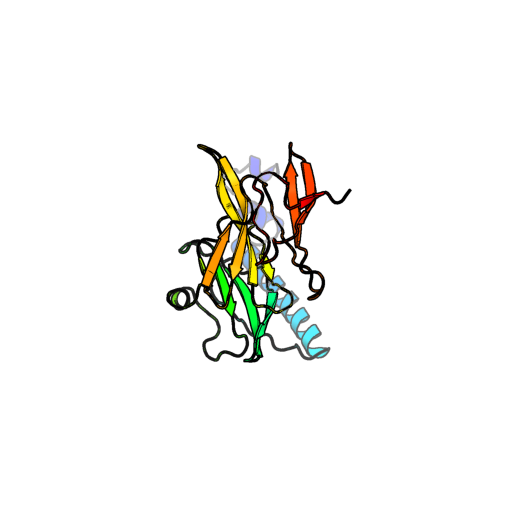8 1.00 89.94 100 SER A O 1
ATOM 845 N N . PRO A 1 101 ? 14.399 4.859 15.456 1.00 89.06 101 PRO A N 1
ATOM 846 C CA . PRO A 1 101 ? 13.973 5.594 16.646 1.00 89.06 101 PRO A CA 1
ATOM 847 C C . PRO A 1 101 ? 13.169 6.864 16.317 1.00 89.06 101 PRO A C 1
ATOM 849 O O . PRO A 1 101 ? 12.584 7.459 17.218 1.00 89.06 101 PRO A O 1
ATOM 852 N N . SER A 1 102 ? 13.127 7.301 15.051 1.00 87.81 102 SER A N 1
ATOM 853 C CA . SER A 1 102 ? 12.384 8.495 14.617 1.00 87.81 102 SER A CA 1
ATOM 854 C C . SER A 1 102 ? 10.898 8.242 14.315 1.00 87.81 102 SER A C 1
ATOM 856 O O . SER A 1 102 ? 10.193 9.156 13.879 1.00 87.81 102 SER A O 1
ATOM 858 N N . LEU A 1 103 ? 10.407 7.019 14.538 1.00 91.56 103 LEU A N 1
ATOM 859 C CA . LEU A 1 103 ? 9.011 6.639 14.316 1.00 91.56 103 LEU A CA 1
ATOM 860 C C . LEU A 1 103 ? 8.059 7.188 15.407 1.00 91.56 103 LEU A C 1
ATOM 862 O O . LEU A 1 103 ? 8.461 7.339 16.561 1.00 91.56 103 LEU A O 1
ATOM 866 N N . PRO A 1 104 ? 6.767 7.424 15.089 1.00 92.69 104 PRO A N 1
ATOM 867 C CA . PRO A 1 104 ? 6.158 7.312 13.765 1.00 92.69 104 PRO A CA 1
ATOM 868 C C . PRO A 1 104 ? 6.501 8.506 12.864 1.00 92.69 104 PRO A C 1
ATOM 870 O O . PRO A 1 104 ? 6.509 9.654 13.310 1.00 92.69 104 PRO A O 1
ATOM 873 N N . LEU A 1 105 ? 6.683 8.255 11.565 1.00 89.81 105 LEU A N 1
ATOM 874 C CA . LEU A 1 105 ? 6.916 9.322 10.587 1.00 89.81 105 LEU A CA 1
ATOM 875 C C . LEU A 1 105 ? 5.695 10.242 10.473 1.00 89.81 105 LEU A C 1
ATOM 877 O O . LEU A 1 105 ? 4.552 9.784 10.448 1.00 89.81 105 LEU A O 1
ATOM 881 N N . THR A 1 106 ? 5.925 11.551 10.381 1.00 88.56 106 THR A N 1
ATOM 882 C CA . THR A 1 106 ? 4.861 12.569 10.336 1.00 88.56 106 THR A CA 1
ATOM 883 C C . THR A 1 106 ? 4.915 13.363 9.031 1.00 88.56 106 THR A C 1
ATOM 885 O O . THR A 1 106 ? 5.949 13.358 8.363 1.00 88.56 106 THR A O 1
ATOM 888 N N . PRO A 1 107 ? 3.871 14.137 8.669 1.00 81.88 107 PRO A N 1
ATOM 889 C CA . PRO A 1 107 ? 3.922 14.995 7.486 1.00 81.88 107 PRO A CA 1
ATOM 890 C C . PRO A 1 107 ? 5.105 15.976 7.479 1.00 81.88 107 PRO A C 1
ATOM 892 O O . PRO A 1 107 ? 5.578 16.371 6.419 1.00 81.88 107 PRO A O 1
ATOM 895 N N . ARG A 1 108 ? 5.625 16.351 8.657 1.00 76.69 108 ARG A N 1
ATOM 896 C CA . ARG A 1 108 ? 6.817 17.206 8.779 1.00 76.69 108 ARG A CA 1
ATOM 897 C C . ARG A 1 108 ? 8.110 16.469 8.418 1.00 76.69 108 ARG A C 1
ATOM 899 O O . ARG A 1 108 ? 9.034 17.104 7.922 1.00 76.69 108 ARG A O 1
ATOM 906 N N . SER A 1 109 ? 8.144 15.149 8.599 1.00 72.88 109 SER A N 1
ATOM 907 C CA . SER A 1 109 ? 9.260 14.276 8.213 1.00 72.88 109 SER A CA 1
ATOM 908 C C . SER A 1 109 ? 9.407 14.147 6.685 1.00 72.88 109 SER A C 1
ATOM 910 O O . SER A 1 109 ? 10.484 13.820 6.202 1.00 72.88 109 SER A O 1
ATOM 912 N N . ILE A 1 110 ? 8.365 14.481 5.901 1.00 66.19 110 ILE A N 1
ATOM 913 C CA . ILE A 1 110 ? 8.337 14.342 4.426 1.00 66.19 110 ILE A CA 1
ATOM 914 C C . ILE A 1 110 ? 9.414 15.187 3.729 1.00 66.19 110 ILE A C 1
ATOM 916 O O . ILE A 1 110 ? 9.800 14.878 2.609 1.00 66.19 110 ILE A O 1
ATOM 920 N N . LYS A 1 111 ? 9.941 16.250 4.350 1.00 58.91 111 LYS A N 1
ATOM 921 C CA . LYS A 1 111 ? 10.919 17.120 3.674 1.00 58.91 111 LYS A CA 1
ATOM 922 C C . LYS A 1 111 ? 12.217 16.409 3.260 1.00 58.91 111 LYS A C 1
ATOM 924 O O . LYS A 1 111 ? 12.859 16.901 2.336 1.00 58.91 111 LYS A O 1
ATOM 929 N N . ASN A 1 112 ? 12.551 15.263 3.860 1.00 52.12 112 ASN A N 1
ATOM 930 C CA . ASN A 1 112 ? 13.853 14.618 3.668 1.00 52.12 112 ASN A CA 1
ATOM 931 C C . ASN A 1 112 ? 13.806 13.213 3.029 1.00 52.12 112 ASN A C 1
ATOM 933 O O . ASN A 1 112 ? 14.869 12.647 2.814 1.00 52.12 112 ASN A O 1
ATOM 937 N N . GLU A 1 113 ? 12.631 12.634 2.728 1.00 60.38 113 GLU A N 1
ATOM 938 C CA . GLU A 1 113 ? 12.532 11.170 2.512 1.00 60.38 113 GLU A CA 1
ATOM 939 C C . GLU A 1 113 ? 11.618 10.619 1.377 1.00 60.38 113 GLU A C 1
ATOM 941 O O . GLU A 1 113 ? 11.449 9.399 1.318 1.00 60.38 113 GLU A O 1
ATOM 946 N N . PRO A 1 114 ? 10.999 11.388 0.451 1.00 61.47 114 PRO A N 1
ATOM 947 C CA . PRO A 1 114 ? 10.253 10.767 -0.639 1.00 61.47 114 PRO A CA 1
ATOM 948 C C . PRO A 1 114 ? 11.226 10.332 -1.734 1.00 61.47 114 PRO A C 1
ATOM 950 O O . PRO A 1 114 ? 11.786 11.172 -2.444 1.00 61.47 114 PRO A O 1
ATOM 953 N N . LEU A 1 115 ? 11.379 9.018 -1.867 1.00 70.31 115 LEU A N 1
ATOM 954 C CA . LEU A 1 115 ? 12.227 8.373 -2.863 1.00 70.31 115 LEU A CA 1
ATOM 955 C C . LEU A 1 115 ? 11.667 8.554 -4.279 1.00 70.31 115 LEU A C 1
ATOM 957 O O . LEU A 1 115 ? 12.380 8.974 -5.182 1.00 70.31 115 LEU A O 1
ATOM 961 N N . ILE A 1 116 ? 10.363 8.307 -4.453 1.00 78.62 116 ILE A N 1
ATOM 962 C CA . ILE A 1 116 ? 9.667 8.489 -5.734 1.00 78.62 116 ILE A CA 1
ATOM 963 C C . ILE A 1 116 ? 8.554 9.503 -5.528 1.00 78.62 116 ILE A C 1
ATOM 965 O O . ILE A 1 116 ? 7.569 9.241 -4.836 1.00 78.62 116 ILE A O 1
ATOM 969 N N . ARG A 1 117 ? 8.715 10.686 -6.119 1.00 83.38 117 ARG A N 1
ATOM 970 C CA . ARG A 1 117 ? 7.760 11.792 -5.994 1.00 83.38 117 ARG A CA 1
ATOM 971 C C . ARG A 1 117 ? 6.723 11.732 -7.109 1.00 83.38 117 ARG A C 1
ATOM 973 O O . ARG A 1 117 ? 7.036 11.345 -8.227 1.00 83.38 117 ARG A O 1
ATOM 980 N N . ARG A 1 118 ? 5.522 12.255 -6.836 1.00 82.06 118 ARG A N 1
ATOM 981 C CA . ARG A 1 118 ? 4.468 12.464 -7.845 1.00 82.06 118 ARG A CA 1
ATOM 982 C C . ARG A 1 118 ? 4.024 11.161 -8.518 1.00 82.06 118 ARG A C 1
ATOM 984 O O . ARG A 1 118 ? 3.853 11.111 -9.736 1.00 82.06 118 ARG A O 1
ATOM 991 N N . THR A 1 119 ? 3.775 10.125 -7.720 1.00 78.44 119 THR A N 1
ATOM 992 C CA . THR A 1 119 ? 3.163 8.863 -8.165 1.00 78.44 119 THR A CA 1
ATOM 993 C C . THR A 1 119 ? 1.656 9.045 -8.384 1.00 78.44 119 THR A C 1
ATOM 995 O O . THR A 1 119 ? 0.817 8.446 -7.709 1.00 78.44 119 THR A O 1
ATOM 998 N N . TYR A 1 120 ? 1.310 9.958 -9.296 1.00 77.38 120 TYR A N 1
ATOM 999 C CA . TYR A 1 120 ? -0.057 10.397 -9.558 1.00 77.38 120 TYR A CA 1
ATOM 1000 C C . TYR A 1 120 ? -1.009 9.230 -9.815 1.00 77.38 120 TYR A C 1
ATOM 1002 O O . TYR A 1 120 ? -0.668 8.250 -10.480 1.00 77.38 120 TYR A O 1
ATOM 1010 N N . GLY A 1 121 ? -2.237 9.407 -9.329 1.00 71.50 121 GLY A N 1
ATOM 1011 C CA . GLY A 1 121 ? -3.302 8.421 -9.419 1.00 71.50 121 GLY A CA 1
ATOM 1012 C C . GLY A 1 121 ? -3.616 7.789 -8.067 1.00 71.50 121 GLY A C 1
ATOM 1013 O O . GLY A 1 121 ? -2.724 7.379 -7.334 1.00 71.50 121 GLY A O 1
ATOM 1014 N N . ARG A 1 122 ? -4.905 7.721 -7.719 1.00 64.88 122 ARG A N 1
ATOM 1015 C CA . ARG A 1 122 ? -5.378 7.141 -6.448 1.00 64.88 122 ARG A CA 1
ATOM 1016 C C . ARG A 1 122 ? -5.083 5.639 -6.345 1.00 64.88 122 ARG A C 1
ATOM 1018 O O . ARG A 1 122 ? -4.893 5.116 -5.250 1.00 64.88 122 ARG A O 1
ATOM 1025 N N . ASP A 1 123 ? -4.963 4.980 -7.491 1.00 66.19 123 ASP A N 1
ATOM 1026 C CA . ASP A 1 123 ? -4.783 3.534 -7.619 1.00 66.19 123 ASP A CA 1
ATOM 1027 C C . ASP A 1 123 ? -3.403 3.191 -8.209 1.00 66.19 123 ASP A C 1
ATOM 1029 O O . ASP A 1 123 ? -3.222 2.135 -8.802 1.00 66.19 123 ASP A O 1
ATOM 1033 N N . SER A 1 124 ? -2.411 4.084 -8.068 1.00 74.12 124 SER A N 1
ATOM 1034 C CA . SER A 1 124 ? -1.019 3.787 -8.423 1.00 74.12 124 SER A CA 1
ATOM 1035 C C . SER A 1 124 ? -0.447 2.681 -7.527 1.00 74.12 124 SER A C 1
ATOM 1037 O O . SER A 1 124 ? -0.069 2.898 -6.379 1.00 74.12 124 SER A O 1
ATOM 1039 N N . SER A 1 125 ? -0.428 1.463 -8.035 1.00 85.75 125 SER A N 1
ATOM 1040 C CA . SER A 1 125 ? 0.210 0.285 -7.444 1.00 85.75 125 SER A CA 1
ATOM 1041 C C . SER A 1 125 ? 1.704 0.228 -7.789 1.00 85.75 125 SER A C 1
ATOM 1043 O O . SER A 1 125 ? 2.117 0.744 -8.833 1.00 85.75 125 SER A O 1
ATOM 1045 N N . PHE A 1 126 ? 2.497 -0.478 -6.982 1.00 94.38 126 PHE A N 1
ATOM 1046 C CA . PHE A 1 126 ? 3.905 -0.745 -7.280 1.00 94.38 126 PHE A CA 1
ATOM 1047 C C . PHE A 1 126 ? 4.343 -2.155 -6.863 1.00 94.38 126 PHE A C 1
ATOM 1049 O O . PHE A 1 126 ? 3.704 -2.817 -6.038 1.00 94.38 126 PHE A O 1
ATOM 1056 N N . SER A 1 127 ? 5.466 -2.592 -7.425 1.00 94.75 127 SER A N 1
ATOM 1057 C CA . SER A 1 127 ? 6.152 -3.834 -7.083 1.00 94.75 127 SER A CA 1
ATOM 1058 C C . SER A 1 127 ? 7.670 -3.637 -7.105 1.00 94.75 127 SER A C 1
ATOM 1060 O O . SER A 1 127 ? 8.175 -2.678 -7.691 1.00 94.75 127 SER A O 1
ATOM 1062 N N . LEU A 1 128 ? 8.387 -4.516 -6.413 1.00 93.50 128 LEU A N 1
ATOM 1063 C CA . LEU A 1 128 ? 9.842 -4.486 -6.265 1.00 93.50 128 LEU A CA 1
ATOM 1064 C C . LEU A 1 128 ? 10.457 -5.600 -7.108 1.00 93.50 128 LEU A C 1
ATOM 1066 O O . LEU A 1 128 ? 9.874 -6.677 -7.200 1.00 93.50 128 LEU A O 1
ATOM 1070 N N . SER A 1 129 ? 11.635 -5.361 -7.680 1.00 92.06 129 SER A N 1
ATOM 1071 C CA . SER A 1 129 ? 12.443 -6.433 -8.265 1.00 92.06 129 SER A CA 1
ATOM 1072 C C . SER A 1 129 ? 12.866 -7.451 -7.199 1.00 92.06 129 SER A C 1
ATOM 1074 O O . SER A 1 129 ? 12.929 -7.126 -6.012 1.00 92.06 129 SER A O 1
ATOM 1076 N N . ALA A 1 130 ? 13.188 -8.679 -7.617 1.00 89.56 130 ALA A N 1
ATOM 1077 C CA . ALA A 1 130 ? 13.583 -9.765 -6.714 1.00 89.56 130 ALA A CA 1
ATOM 1078 C C . ALA A 1 130 ? 14.784 -9.410 -5.810 1.00 89.56 130 ALA A C 1
ATOM 1080 O O . ALA A 1 130 ? 14.818 -9.779 -4.639 1.00 89.56 130 ALA A O 1
ATOM 1081 N N . ASP A 1 131 ? 15.742 -8.646 -6.338 1.00 88.56 131 ASP A N 1
ATOM 1082 C CA . ASP A 1 131 ? 16.915 -8.143 -5.611 1.00 88.56 131 ASP A CA 1
ATOM 1083 C C . ASP A 1 131 ? 16.635 -6.872 -4.786 1.00 88.56 131 ASP A C 1
ATOM 1085 O O . ASP A 1 131 ? 17.526 -6.354 -4.115 1.00 88.56 131 ASP A O 1
ATOM 1089 N N . GLY A 1 132 ? 15.419 -6.326 -4.871 1.00 89.31 132 GLY A N 1
ATOM 1090 C CA . GLY A 1 132 ? 15.047 -5.079 -4.225 1.00 89.31 132 GLY A CA 1
ATOM 1091 C C . GLY A 1 132 ? 15.789 -3.848 -4.752 1.00 89.31 132 GLY A C 1
ATOM 1092 O O . GLY A 1 132 ? 15.787 -2.828 -4.076 1.00 89.31 132 GLY A O 1
ATOM 1093 N N . SER A 1 133 ? 16.442 -3.900 -5.918 1.00 89.62 133 SER A N 1
ATOM 1094 C CA . SER A 1 133 ? 17.183 -2.755 -6.472 1.00 89.62 133 SER A CA 1
ATOM 1095 C C . SER A 1 133 ? 16.314 -1.792 -7.281 1.00 89.62 133 SER A C 1
ATOM 1097 O O . SER A 1 133 ? 16.727 -0.658 -7.538 1.00 89.62 133 SER A O 1
ATOM 1099 N N . LYS A 1 134 ? 15.121 -2.219 -7.704 1.00 91.88 134 LYS A N 1
ATOM 1100 C CA . LYS A 1 134 ? 14.229 -1.451 -8.577 1.00 91.88 134 LYS A CA 1
ATOM 1101 C C . LYS A 1 134 ? 12.788 -1.506 -8.100 1.00 91.88 134 LYS A C 1
ATOM 1103 O O . LYS A 1 134 ? 12.328 -2.500 -7.542 1.00 91.88 134 LYS A O 1
ATOM 1108 N N . ILE A 1 135 ? 12.066 -0.429 -8.382 1.00 93.56 135 ILE A N 1
ATOM 1109 C CA . ILE A 1 135 ? 10.627 -0.309 -8.168 1.00 93.56 135 ILE A CA 1
ATOM 1110 C C . ILE A 1 135 ? 9.964 -0.110 -9.522 1.00 93.56 135 ILE A C 1
ATOM 1112 O O . ILE A 1 135 ? 10.293 0.835 -10.234 1.00 93.56 135 ILE A O 1
ATOM 1116 N N . ILE A 1 136 ? 9.004 -0.963 -9.862 1.00 94.12 136 ILE A N 1
ATOM 1117 C CA . ILE A 1 136 ? 8.082 -0.699 -10.964 1.00 94.12 136 ILE A CA 1
ATOM 1118 C C . ILE A 1 136 ? 6.758 -0.206 -10.408 1.00 94.12 136 ILE A C 1
ATOM 1120 O O . ILE A 1 136 ? 6.237 -0.760 -9.441 1.00 94.12 136 ILE A O 1
ATOM 1124 N N . TYR A 1 137 ? 6.198 0.834 -11.007 1.00 94.56 137 TYR A N 1
ATOM 1125 C CA . TYR A 1 137 ? 4.949 1.406 -10.536 1.00 94.56 137 TYR A CA 1
ATOM 1126 C C . TYR A 1 137 ? 4.124 1.988 -11.680 1.00 94.56 137 TYR A C 1
ATOM 1128 O O . TYR A 1 137 ? 4.654 2.357 -12.727 1.00 94.56 137 TYR A O 1
ATOM 1136 N N . ALA A 1 138 ? 2.810 2.046 -11.477 1.00 92.81 138 ALA A N 1
ATOM 1137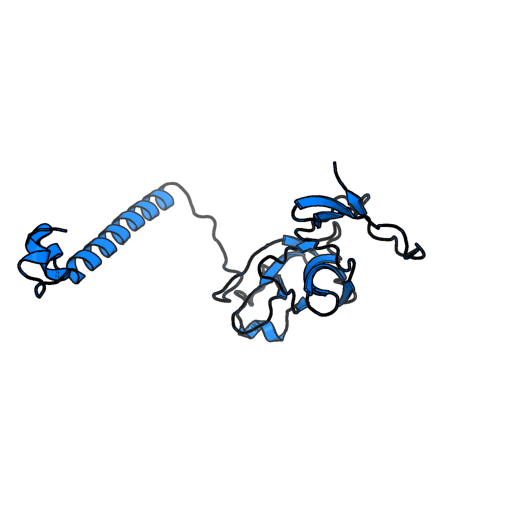 C CA . ALA A 1 138 ? 1.898 2.689 -12.412 1.00 92.81 138 ALA A CA 1
ATOM 1138 C C . ALA A 1 138 ? 1.728 4.165 -12.040 1.00 92.81 138 ALA A C 1
ATOM 1140 O O . ALA A 1 138 ? 1.456 4.489 -10.883 1.00 92.81 138 ALA A O 1
ATOM 1141 N N . LYS A 1 139 ? 1.846 5.063 -13.015 1.00 91.75 139 LYS A N 1
ATOM 1142 C CA . LYS A 1 139 ? 1.720 6.513 -12.822 1.00 91.75 139 LYS A CA 1
ATOM 1143 C C . LYS A 1 139 ? 0.745 7.076 -13.836 1.00 91.75 139 LYS A C 1
ATOM 1145 O O . LYS A 1 139 ? 0.859 6.779 -15.021 1.00 91.75 139 LYS A O 1
ATOM 1150 N N . LEU A 1 140 ? -0.202 7.884 -13.369 1.00 91.06 140 LEU A N 1
ATOM 1151 C CA . LEU A 1 140 ? -1.084 8.639 -14.250 1.00 91.06 140 LEU A CA 1
ATOM 1152 C C . LEU A 1 140 ? -0.310 9.826 -14.833 1.00 91.06 140 LEU A C 1
ATOM 1154 O O . LEU A 1 140 ? 0.027 10.753 -14.096 1.00 91.06 140 LEU A O 1
ATOM 1158 N N . ASP A 1 141 ? -0.057 9.803 -16.135 1.00 88.69 141 ASP A N 1
ATOM 1159 C CA . ASP A 1 141 ? 0.666 10.859 -16.844 1.00 88.69 141 ASP A CA 1
ATOM 1160 C C . ASP A 1 141 ? -0.087 11.284 -18.109 1.00 88.69 141 ASP A C 1
ATOM 1162 O O . ASP A 1 141 ? -1.054 10.633 -18.528 1.00 88.69 141 ASP A O 1
ATOM 1166 N N . ASP A 1 142 ? 0.319 12.411 -18.683 1.00 89.88 142 ASP A N 1
ATOM 1167 C CA . ASP A 1 142 ? -0.272 12.922 -19.913 1.00 89.88 142 ASP A CA 1
ATOM 1168 C C . ASP A 1 142 ? 0.034 11.979 -21.092 1.00 89.88 142 ASP A C 1
ATOM 1170 O O . ASP A 1 142 ? 1.137 11.450 -21.254 1.00 89.88 142 ASP A O 1
ATOM 1174 N N . TYR A 1 143 ? -0.982 11.745 -21.916 1.00 88.94 143 TYR A N 1
ATOM 1175 C CA . TYR A 1 143 ? -0.899 10.975 -23.147 1.00 88.94 143 TYR A CA 1
ATOM 1176 C C . TYR A 1 143 ? -1.592 11.736 -24.274 1.00 88.94 143 TYR A C 1
ATOM 1178 O O . TYR A 1 143 ? -2.768 12.110 -24.174 1.00 88.94 143 TYR A O 1
ATOM 1186 N N . ALA A 1 144 ? -0.863 11.934 -25.372 1.00 88.31 144 ALA A N 1
ATOM 1187 C CA . ALA A 1 144 ? -1.270 12.828 -26.449 1.00 88.31 144 ALA A CA 1
ATOM 1188 C C . ALA A 1 144 ? -1.702 14.205 -25.891 1.00 88.31 144 ALA A C 1
ATOM 1190 O O . ALA A 1 144 ? -1.130 14.697 -24.923 1.00 88.31 144 ALA A O 1
ATOM 1191 N N . GLN A 1 145 ? -2.685 14.857 -26.513 1.00 87.81 145 GLN A N 1
ATOM 1192 C CA . GLN A 1 145 ? -3.020 16.246 -26.187 1.00 87.81 145 GLN A CA 1
ATOM 1193 C C . GLN A 1 145 ? -4.015 16.410 -25.024 1.00 87.81 145 GLN A C 1
ATOM 1195 O O . GLN A 1 145 ? -3.979 17.422 -24.331 1.00 87.81 145 GLN A O 1
ATOM 1200 N N . PHE A 1 146 ? -4.922 15.451 -24.815 1.00 89.12 146 PHE A N 1
ATOM 1201 C CA . PHE A 1 146 ? -6.065 15.625 -23.901 1.00 89.12 146 PHE A CA 1
ATOM 1202 C C . PHE A 1 146 ? -6.314 14.442 -22.967 1.00 89.12 146 PHE A C 1
ATOM 1204 O O . PHE A 1 146 ? -7.253 14.480 -22.169 1.00 89.12 146 PHE A O 1
ATOM 1211 N N . TYR A 1 147 ? -5.518 13.379 -23.065 1.00 89.31 147 TYR A N 1
ATOM 1212 C CA . TYR A 1 147 ? -5.743 12.165 -22.296 1.00 89.31 147 TYR A CA 1
ATOM 1213 C C . TYR A 1 147 ? -4.723 12.044 -21.173 1.00 89.31 147 TYR A C 1
ATOM 1215 O O . TYR A 1 147 ? -3.597 12.519 -21.270 1.00 89.31 147 TYR A O 1
ATOM 1223 N N . LYS A 1 148 ? -5.134 11.381 -20.094 1.00 90.44 148 LYS A N 1
ATOM 1224 C CA . LYS A 1 148 ? -4.235 10.932 -19.034 1.00 90.44 148 LYS A CA 1
ATOM 1225 C C . LYS A 1 148 ? -4.387 9.436 -18.899 1.00 90.44 148 LYS A C 1
ATOM 1227 O O . LYS A 1 148 ? -5.499 8.962 -18.649 1.00 90.44 148 LYS A O 1
ATOM 1232 N N . PHE A 1 149 ? -3.296 8.703 -19.058 1.00 91.56 149 PHE A N 1
ATOM 1233 C CA . PHE A 1 149 ? -3.285 7.253 -18.921 1.00 91.56 149 PHE A CA 1
ATOM 1234 C C . PHE A 1 149 ? -2.304 6.828 -17.843 1.00 91.56 149 PHE A C 1
ATOM 1236 O O . PHE A 1 149 ? -1.330 7.517 -17.552 1.00 91.56 149 PHE A O 1
ATOM 1243 N N . TYR A 1 150 ? -2.617 5.703 -17.206 1.00 91.75 150 TYR A N 1
ATOM 1244 C CA . TYR A 1 150 ? -1.630 5.034 -16.381 1.00 91.75 150 TYR A CA 1
ATOM 1245 C C . TYR A 1 150 ? -0.636 4.336 -17.297 1.00 91.75 150 TYR A C 1
ATOM 1247 O O . TYR A 1 150 ? -1.032 3.560 -18.165 1.00 91.75 150 TYR A O 1
ATOM 1255 N N . ASP A 1 151 ? 0.636 4.620 -17.089 1.00 91.12 151 ASP A N 1
ATOM 1256 C CA . ASP A 1 151 ? 1.740 3.933 -17.738 1.00 91.12 151 ASP A CA 1
ATOM 1257 C C . ASP A 1 151 ? 2.714 3.415 -16.683 1.00 91.12 151 ASP A C 1
ATOM 1259 O O . ASP A 1 151 ? 2.682 3.834 -15.520 1.00 91.12 151 ASP A O 1
ATOM 1263 N N . LEU A 1 152 ? 3.560 2.467 -17.081 1.00 92.38 152 LEU A N 1
ATOM 1264 C CA . LEU A 1 152 ? 4.550 1.868 -16.200 1.00 92.38 152 LEU A CA 1
ATOM 1265 C C . LEU A 1 152 ? 5.829 2.693 -16.188 1.00 92.38 152 LEU A C 1
ATOM 1267 O O . LEU A 1 152 ? 6.357 3.082 -17.229 1.00 92.38 152 LEU A O 1
ATOM 1271 N N . TYR A 1 153 ? 6.343 2.908 -14.985 1.00 92.69 153 TYR A N 1
ATOM 1272 C CA . TYR A 1 153 ? 7.592 3.597 -14.717 1.00 92.69 153 TYR A CA 1
ATOM 1273 C C . TYR A 1 153 ? 8.478 2.682 -13.885 1.00 92.69 153 TYR A C 1
ATOM 1275 O O . TYR A 1 153 ? 8.012 1.983 -12.985 1.00 92.69 153 TYR A O 1
ATOM 1283 N N . LEU A 1 154 ? 9.764 2.702 -14.201 1.00 92.50 154 LEU A N 1
ATOM 1284 C CA . LEU A 1 154 ? 10.813 1.991 -13.500 1.00 92.50 154 LEU A CA 1
ATOM 1285 C C . LEU A 1 154 ? 11.680 2.993 -12.754 1.00 92.50 154 LEU A C 1
ATOM 1287 O O . LEU A 1 154 ? 12.187 3.938 -13.353 1.00 92.50 154 LEU A O 1
ATOM 1291 N N . PHE A 1 155 ? 11.881 2.767 -11.467 1.00 92.50 155 PHE A N 1
ATOM 1292 C CA . PHE A 1 155 ? 12.771 3.553 -10.633 1.00 92.50 155 PHE A CA 1
ATOM 1293 C C . PHE A 1 155 ? 13.906 2.670 -10.129 1.00 92.50 155 PHE A C 1
ATOM 1295 O O . PHE A 1 155 ? 13.659 1.651 -9.484 1.00 92.50 155 PHE A O 1
ATOM 1302 N N . ASP A 1 156 ? 15.145 3.047 -10.421 1.00 91.69 156 ASP A N 1
ATOM 1303 C CA . ASP A 1 156 ? 16.328 2.361 -9.906 1.00 91.69 156 ASP A CA 1
ATOM 1304 C C . ASP A 1 156 ? 16.775 3.007 -8.588 1.00 91.69 156 ASP A C 1
ATOM 1306 O O . ASP A 1 156 ? 17.082 4.197 -8.534 1.00 91.69 156 ASP A O 1
ATOM 1310 N N . LEU A 1 157 ? 16.808 2.215 -7.516 1.00 88.31 157 LEU A N 1
ATOM 1311 C CA . LEU A 1 157 ? 17.063 2.691 -6.155 1.00 88.31 157 LEU A CA 1
ATOM 1312 C C . LEU A 1 157 ? 18.509 3.126 -5.922 1.00 88.31 157 LEU A C 1
ATOM 1314 O O . LEU A 1 157 ? 18.768 3.901 -5.009 1.00 88.31 157 LEU A O 1
ATOM 1318 N N . LYS A 1 158 ? 19.451 2.624 -6.726 1.00 88.50 158 LYS A N 1
ATOM 1319 C CA . LYS A 1 158 ? 20.874 2.945 -6.594 1.00 88.50 158 LYS A CA 1
ATOM 1320 C C . LYS A 1 158 ? 21.216 4.251 -7.299 1.00 88.50 158 LYS A C 1
ATOM 1322 O O . LYS A 1 158 ? 22.033 5.022 -6.809 1.00 88.50 158 LYS A O 1
ATOM 1327 N N . THR A 1 159 ? 20.647 4.454 -8.483 1.00 90.38 159 THR A N 1
ATOM 1328 C CA . THR A 1 159 ? 20.928 5.614 -9.342 1.00 90.38 159 THR A CA 1
ATOM 1329 C C . THR A 1 159 ? 19.910 6.738 -9.187 1.00 90.38 159 THR A C 1
ATOM 1331 O O . THR A 1 159 ? 20.117 7.809 -9.749 1.00 90.38 159 THR A O 1
ATOM 1334 N N . GLU A 1 160 ? 18.813 6.486 -8.468 1.00 89.94 160 GLU A N 1
ATOM 1335 C CA . GLU A 1 160 ? 17.657 7.381 -8.323 1.00 89.94 160 GLU A CA 1
ATOM 1336 C C . GLU A 1 160 ? 17.041 7.806 -9.667 1.00 89.94 160 GLU A C 1
ATOM 1338 O O . GLU A 1 160 ? 16.395 8.850 -9.790 1.00 89.94 160 GLU A O 1
ATOM 1343 N N . LYS A 1 161 ? 17.244 6.992 -10.709 1.00 90.88 161 LYS A N 1
ATOM 1344 C CA . LYS A 1 161 ? 16.770 7.287 -12.057 1.00 90.88 161 LYS A CA 1
ATOM 1345 C C . LYS A 1 161 ? 15.385 6.693 -12.281 1.00 90.88 161 LYS A C 1
ATOM 1347 O O . LYS A 1 161 ? 15.189 5.483 -12.183 1.00 90.88 161 LYS A O 1
ATOM 1352 N N . GLU A 1 162 ? 14.453 7.549 -12.688 1.00 91.00 162 GLU A N 1
ATOM 1353 C CA . GLU A 1 162 ? 13.144 7.166 -13.216 1.00 91.00 162 GLU A CA 1
ATOM 1354 C C . GLU A 1 162 ? 13.203 6.996 -14.742 1.00 91.00 162 GLU A C 1
ATOM 1356 O O . GLU A 1 162 ? 13.742 7.844 -15.453 1.00 91.00 162 GLU A O 1
ATOM 1361 N N . THR A 1 163 ? 12.644 5.903 -15.255 1.00 90.75 163 THR A N 1
ATOM 1362 C CA . THR A 1 163 ? 12.523 5.607 -16.689 1.00 90.75 163 THR A CA 1
ATOM 1363 C C . THR A 1 163 ? 11.086 5.199 -16.996 1.00 90.75 163 THR A C 1
ATOM 1365 O O . THR A 1 163 ? 10.556 4.283 -16.369 1.00 90.75 163 THR A O 1
ATOM 1368 N N . ARG A 1 164 ? 10.441 5.857 -17.962 1.00 89.25 164 ARG A N 1
ATOM 1369 C CA . ARG A 1 164 ? 9.117 5.451 -18.459 1.00 89.25 164 ARG A CA 1
ATOM 1370 C C . ARG A 1 164 ? 9.272 4.193 -19.319 1.00 89.25 164 ARG A C 1
ATOM 1372 O O . ARG A 1 164 ? 10.091 4.184 -20.232 1.00 89.25 164 ARG A O 1
ATOM 1379 N N . LEU A 1 165 ? 8.516 3.140 -19.012 1.00 89.00 165 LEU A N 1
ATOM 1380 C CA . LEU A 1 165 ? 8.565 1.851 -19.714 1.00 89.00 165 LEU A CA 1
ATOM 1381 C C . LEU A 1 165 ? 7.450 1.679 -20.747 1.00 89.00 165 LEU A C 1
ATOM 1383 O O . LEU A 1 165 ? 7.587 0.868 -21.659 1.00 89.00 165 LEU A O 1
ATOM 1387 N N . SER A 1 166 ? 6.339 2.399 -20.596 1.00 88.81 166 SER A N 1
ATOM 1388 C CA . SER A 1 166 ? 5.223 2.343 -21.536 1.00 88.81 166 SER A CA 1
ATOM 1389 C C . SER A 1 166 ? 4.667 3.726 -21.834 1.00 88.81 166 SER A C 1
ATOM 1391 O O . SER A 1 166 ? 4.721 4.625 -20.995 1.00 88.81 166 SER A O 1
ATOM 1393 N N . GLU A 1 167 ? 4.102 3.888 -23.025 1.00 89.38 167 GLU A N 1
ATOM 1394 C CA . GLU A 1 167 ? 3.398 5.099 -23.424 1.00 89.38 167 GLU A CA 1
ATOM 1395 C C . GLU A 1 167 ? 2.063 4.732 -24.068 1.00 89.38 167 GLU A C 1
ATOM 1397 O O . GLU A 1 167 ? 2.006 4.080 -25.108 1.00 89.38 167 GLU A O 1
ATOM 1402 N N . GLY A 1 168 ? 0.972 5.118 -23.411 1.00 89.69 168 GLY A N 1
ATOM 1403 C CA . GLY A 1 168 ? -0.379 4.836 -23.879 1.00 89.69 168 GLY A CA 1
ATOM 1404 C C . GLY A 1 168 ? -0.848 3.397 -23.673 1.00 89.69 168 GLY A C 1
ATOM 1405 O O . GLY A 1 168 ? -1.913 3.039 -24.173 1.00 89.69 168 GLY A O 1
ATOM 1406 N N . LEU A 1 169 ? -0.105 2.577 -22.920 1.00 89.38 169 LEU A N 1
ATOM 1407 C CA . LEU A 1 169 ? -0.452 1.170 -22.693 1.00 89.38 169 LEU A CA 1
ATOM 1408 C C . LEU A 1 169 ? -1.655 1.017 -21.753 1.00 89.38 169 LEU A C 1
ATOM 1410 O O . LEU A 1 169 ? -2.326 -0.016 -21.763 1.00 89.38 169 LEU A O 1
ATOM 1414 N N . ARG A 1 170 ? -1.951 2.058 -20.959 1.00 92.31 170 ARG A N 1
ATOM 1415 C CA . ARG A 1 170 ? -3.043 2.063 -19.967 1.00 92.31 170 ARG A CA 1
ATOM 1416 C C . ARG A 1 170 ? -2.849 0.926 -18.960 1.00 92.31 170 ARG A C 1
ATOM 1418 O O . ARG A 1 170 ? -3.797 0.214 -18.622 1.00 92.31 170 ARG A O 1
ATOM 1425 N N . ALA A 1 171 ? -1.603 0.763 -18.523 1.00 91.94 171 ALA A N 1
ATOM 1426 C CA . ALA A 1 171 ? -1.131 -0.313 -17.670 1.00 91.94 171 ALA A CA 1
ATOM 1427 C C . ALA A 1 171 ? -1.196 0.070 -16.188 1.00 91.94 171 ALA A C 1
ATOM 1429 O O . ALA A 1 171 ? -0.795 1.163 -15.788 1.00 91.94 171 ALA A O 1
ATOM 1430 N N . ARG A 1 172 ? -1.701 -0.848 -15.369 1.00 92.06 172 ARG A N 1
ATOM 1431 C CA . ARG A 1 172 ? -1.854 -0.731 -13.916 1.00 92.06 172 ARG A CA 1
ATOM 1432 C C . ARG A 1 172 ? -1.464 -2.039 -13.237 1.00 92.06 172 ARG A C 1
ATOM 1434 O O . ARG A 1 172 ? -1.245 -3.043 -13.909 1.00 92.06 172 ARG A O 1
ATOM 1441 N N . ASP A 1 173 ? -1.367 -2.009 -11.913 1.00 93.69 173 ASP A N 1
ATOM 1442 C CA . ASP A 1 173 ? -1.163 -3.195 -11.079 1.00 93.69 173 ASP A CA 1
ATOM 1443 C C . ASP A 1 173 ? 0.046 -4.048 -11.502 1.00 93.69 173 ASP A C 1
ATOM 1445 O O . ASP A 1 173 ? -0.102 -5.259 -11.678 1.00 93.69 173 ASP A O 1
ATOM 1449 N N . PRO A 1 174 ? 1.250 -3.456 -11.698 1.00 94.31 174 PRO A N 1
ATOM 1450 C CA . PRO A 1 174 ? 2.404 -4.245 -12.069 1.00 94.31 174 PRO A CA 1
ATOM 1451 C C . PRO A 1 174 ? 2.825 -5.124 -10.892 1.00 94.31 174 PRO A C 1
ATOM 1453 O O . PRO A 1 174 ? 2.901 -4.677 -9.745 1.00 94.31 174 PRO A O 1
ATOM 1456 N N . SER A 1 175 ? 3.169 -6.366 -11.198 1.00 94.44 175 SER A N 1
ATOM 1457 C CA . SER A 1 175 ? 3.810 -7.293 -10.284 1.00 94.44 175 SER A CA 1
ATOM 1458 C C . SER A 1 175 ? 5.060 -7.843 -10.943 1.00 94.44 175 SER A C 1
ATOM 1460 O O . SER A 1 175 ? 4.993 -8.509 -11.976 1.00 94.44 175 SER A O 1
ATOM 1462 N N . TRP A 1 176 ? 6.204 -7.555 -10.335 1.00 93.75 176 TRP A N 1
ATOM 1463 C CA . TRP A 1 176 ? 7.470 -8.136 -10.737 1.00 93.75 176 TRP A CA 1
ATOM 1464 C C . TRP A 1 176 ? 7.533 -9.592 -10.283 1.00 93.75 176 TRP A C 1
ATOM 1466 O O . TRP A 1 176 ? 7.121 -9.923 -9.168 1.00 93.75 176 TRP A O 1
ATOM 1476 N N . SER A 1 177 ? 8.052 -10.455 -11.147 1.00 91.75 177 SER A N 1
ATOM 1477 C CA . SER A 1 177 ? 8.457 -11.804 -10.787 1.00 91.75 177 SER A CA 1
ATOM 1478 C C . SER A 1 177 ? 9.446 -11.779 -9.611 1.00 91.75 177 SER A C 1
ATOM 1480 O O . SER A 1 177 ? 10.407 -11.003 -9.637 1.00 91.75 177 SER A O 1
ATOM 1482 N N . PRO A 1 178 ? 9.239 -12.626 -8.587 1.00 88.62 178 PRO A N 1
ATOM 1483 C CA . PRO A 1 178 ? 10.201 -12.804 -7.508 1.00 88.62 178 PRO A CA 1
ATOM 1484 C C . PRO A 1 178 ? 11.386 -13.691 -7.920 1.00 88.62 178 PRO A C 1
ATOM 1486 O O . PRO A 1 178 ? 12.312 -13.837 -7.129 1.00 88.62 178 PRO A O 1
ATOM 1489 N N . ASP A 1 179 ? 11.346 -14.307 -9.107 1.00 87.69 179 ASP A N 1
ATOM 1490 C CA . ASP A 1 179 ? 12.416 -15.153 -9.637 1.00 87.69 179 ASP A CA 1
ATOM 1491 C C . ASP A 1 179 ? 13.540 -14.283 -10.235 1.00 87.69 179 ASP A C 1
ATOM 1493 O O . ASP A 1 179 ? 13.303 -13.601 -11.239 1.00 87.69 179 ASP A O 1
ATOM 1497 N N . PRO A 1 180 ? 14.758 -14.291 -9.657 1.00 83.44 180 PRO A N 1
ATOM 1498 C CA . PRO A 1 180 ? 15.887 -13.533 -10.189 1.00 83.44 180 PRO A CA 1
ATOM 1499 C C . PRO A 1 180 ? 16.285 -13.946 -11.612 1.00 83.44 180 PRO A C 1
ATOM 1501 O O . PRO A 1 180 ? 16.768 -13.107 -12.370 1.00 83.44 180 PRO A O 1
ATOM 1504 N N . GLU A 1 181 ? 16.061 -15.210 -11.985 1.00 84.19 181 GLU A N 1
ATOM 1505 C CA . GLU A 1 181 ? 16.422 -15.758 -13.298 1.00 84.19 181 GLU A CA 1
ATOM 1506 C C . GLU A 1 181 ? 15.381 -15.413 -14.375 1.00 84.19 181 GLU A C 1
ATOM 1508 O O . GLU A 1 181 ? 15.669 -15.464 -15.572 1.00 84.19 181 GLU A O 1
ATOM 1513 N N . ASN A 1 182 ? 14.173 -15.018 -13.961 1.00 83.62 182 ASN A N 1
ATOM 1514 C CA . ASN A 1 182 ? 13.093 -14.616 -14.852 1.00 83.62 182 ASN A CA 1
ATOM 1515 C C . ASN A 1 182 ? 12.461 -13.287 -14.390 1.00 83.62 182 ASN A C 1
ATOM 1517 O O . ASN A 1 182 ? 11.397 -13.296 -13.762 1.00 83.62 182 ASN A O 1
ATOM 1521 N N . PRO A 1 183 ? 13.067 -12.128 -14.721 1.00 84.75 183 PRO A N 1
ATOM 1522 C CA . PRO A 1 183 ? 12.652 -10.807 -14.241 1.00 84.75 183 PRO A CA 1
ATOM 1523 C C . PRO A 1 183 ? 11.434 -10.245 -14.998 1.00 84.75 183 PRO A C 1
ATOM 1525 O O . PRO A 1 183 ? 11.356 -9.044 -15.264 1.00 84.75 183 PRO A O 1
ATOM 1528 N N . GLN A 1 184 ? 10.488 -11.105 -15.368 1.00 90.50 184 GLN A N 1
ATOM 1529 C CA . GLN A 1 184 ? 9.246 -10.727 -16.029 1.00 90.50 184 GLN A CA 1
ATOM 1530 C C . GLN A 1 184 ? 8.337 -9.904 -15.121 1.00 90.50 184 GLN A C 1
ATOM 1532 O O . GLN A 1 184 ? 8.338 -10.046 -13.899 1.00 90.50 184 GLN A O 1
ATOM 1537 N N . ILE A 1 185 ? 7.513 -9.061 -15.735 1.00 92.94 185 ILE A N 1
ATOM 1538 C CA . ILE A 1 185 ? 6.472 -8.298 -15.050 1.00 92.94 185 ILE A CA 1
ATOM 1539 C C . ILE A 1 185 ? 5.125 -8.732 -15.599 1.00 92.94 185 ILE A C 1
ATOM 1541 O O . ILE A 1 185 ? 4.940 -8.779 -16.810 1.00 92.94 185 ILE A O 1
ATOM 1545 N N . VAL A 1 186 ? 4.157 -8.981 -14.726 1.00 94.62 186 VAL A N 1
ATOM 1546 C CA . VAL A 1 186 ? 2.748 -9.030 -15.124 1.00 94.62 186 VAL A CA 1
ATOM 1547 C C . VAL A 1 186 ? 2.089 -7.696 -14.792 1.00 94.62 186 VAL A C 1
ATOM 1549 O O . VAL A 1 186 ? 2.366 -7.118 -13.745 1.00 94.62 186 VAL A O 1
ATOM 1552 N N . ALA A 1 187 ? 1.235 -7.184 -15.670 1.00 94.62 187 ALA A N 1
ATOM 1553 C CA . ALA A 1 187 ? 0.457 -5.970 -15.432 1.00 94.62 187 ALA A CA 1
ATOM 1554 C C . ALA A 1 187 ? -0.954 -6.107 -16.013 1.00 94.62 187 ALA A C 1
ATOM 1556 O O . ALA A 1 187 ? -1.186 -6.884 -16.940 1.00 94.62 187 ALA A O 1
ATOM 1557 N N . VAL A 1 188 ? -1.897 -5.324 -15.492 1.00 94.62 188 VAL A N 1
ATOM 1558 C CA . VAL A 1 188 ? -3.243 -5.195 -16.059 1.00 94.62 188 VAL A CA 1
ATOM 1559 C C . VAL A 1 188 ? -3.225 -4.082 -17.097 1.00 94.62 188 VAL A C 1
ATOM 1561 O O . VAL A 1 188 ? -2.974 -2.927 -16.756 1.00 94.62 188 VAL A O 1
ATOM 1564 N N . ILE A 1 189 ? -3.526 -4.396 -18.355 1.00 93.44 189 ILE A N 1
ATOM 1565 C CA . ILE A 1 189 ? -3.646 -3.399 -19.424 1.00 93.44 189 ILE A CA 1
ATOM 1566 C C . ILE A 1 189 ? -5.108 -3.198 -19.807 1.00 93.44 189 ILE A C 1
ATOM 1568 O O . ILE A 1 189 ? -5.883 -4.155 -19.867 1.00 93.44 189 ILE A O 1
ATOM 1572 N N . ASN A 1 190 ? -5.489 -1.951 -20.085 1.00 91.19 190 ASN A N 1
ATOM 1573 C CA . ASN A 1 190 ? -6.822 -1.638 -20.586 1.00 91.19 190 ASN A CA 1
ATOM 1574 C C . ASN A 1 190 ? -6.794 -1.356 -22.090 1.00 91.19 190 ASN A C 1
ATOM 1576 O O . ASN A 1 190 ? -6.239 -0.350 -22.529 1.00 91.19 190 ASN A O 1
ATOM 1580 N N . GLN A 1 191 ? -7.459 -2.200 -22.874 1.00 86.81 191 GLN A N 1
ATOM 1581 C CA . GLN A 1 191 ? -7.606 -2.023 -24.318 1.00 86.81 191 GLN A CA 1
ATOM 1582 C C . GLN A 1 191 ? -9.077 -2.172 -24.706 1.00 86.81 191 GLN A C 1
ATOM 1584 O O . GLN A 1 191 ? -9.754 -3.114 -24.292 1.00 86.81 191 GLN A O 1
ATOM 1589 N N . SER A 1 192 ? -9.593 -1.199 -25.463 1.00 85.06 192 SER A N 1
ATOM 1590 C CA . SER A 1 192 ? -10.978 -1.186 -25.964 1.00 85.06 192 SER A CA 1
ATOM 1591 C C . SER A 1 192 ? -12.050 -1.424 -24.888 1.00 85.06 192 SER A C 1
ATOM 1593 O O . SER A 1 192 ? -13.064 -2.066 -25.136 1.00 85.06 192 SER A O 1
ATOM 1595 N N . GLY A 1 193 ? -11.821 -0.918 -23.670 1.00 85.69 193 GLY A N 1
ATOM 1596 C CA . GLY A 1 193 ? -12.756 -1.061 -22.548 1.00 85.69 193 GLY A CA 1
ATOM 1597 C C . GLY A 1 193 ? -12.664 -2.392 -21.794 1.00 85.69 193 GLY A C 1
ATOM 1598 O O . GLY A 1 193 ? -13.401 -2.582 -20.832 1.00 85.69 193 GLY A O 1
ATOM 1599 N N . THR A 1 194 ? -11.738 -3.276 -22.167 1.00 91.62 194 THR A N 1
ATOM 1600 C CA . THR A 1 194 ? -11.483 -4.554 -21.485 1.00 91.62 194 THR A CA 1
ATOM 1601 C C . THR A 1 194 ? -10.155 -4.525 -20.738 1.00 91.62 194 THR A C 1
ATOM 1603 O O . THR A 1 194 ? -9.211 -3.863 -21.172 1.00 91.62 194 THR A O 1
ATOM 1606 N N . ASN A 1 195 ? -10.089 -5.224 -19.603 1.00 93.38 195 ASN A N 1
ATOM 1607 C CA . ASN A 1 195 ? -8.862 -5.402 -18.831 1.00 93.38 195 ASN A CA 1
ATOM 1608 C C . ASN A 1 195 ? -8.284 -6.784 -19.125 1.00 93.38 195 ASN A C 1
ATOM 1610 O O . ASN A 1 195 ? -8.993 -7.776 -18.978 1.00 93.38 195 ASN A O 1
ATOM 1614 N N . ASN A 1 196 ? -7.007 -6.836 -19.489 1.00 93.12 196 ASN A N 1
ATOM 1615 C CA . ASN A 1 196 ? -6.293 -8.074 -19.784 1.00 93.12 196 ASN A CA 1
ATOM 1616 C C . ASN A 1 196 ? -4.991 -8.128 -18.986 1.00 93.12 196 ASN A C 1
ATOM 1618 O O . ASN A 1 196 ? -4.403 -7.086 -18.687 1.00 93.12 196 ASN A O 1
ATOM 1622 N N . LEU A 1 197 ? -4.530 -9.334 -18.663 1.00 93.62 197 LEU A N 1
ATOM 1623 C CA . LEU A 1 197 ? -3.191 -9.525 -18.119 1.00 93.62 197 LEU A CA 1
ATOM 1624 C C . LEU A 1 197 ? -2.178 -9.523 -19.265 1.00 93.62 197 LEU A C 1
ATOM 1626 O O . LEU A 1 197 ? -2.348 -10.216 -20.268 1.00 93.62 197 LEU A O 1
ATOM 1630 N N . ALA A 1 198 ? -1.118 -8.745 -19.102 1.00 91.81 198 ALA A N 1
ATOM 1631 C CA . ALA A 1 198 ? 0.005 -8.698 -20.020 1.00 91.81 198 ALA A CA 1
ATOM 1632 C C . ALA A 1 198 ? 1.284 -9.083 -19.285 1.00 91.81 198 ALA A C 1
ATOM 1634 O O . ALA A 1 198 ? 1.555 -8.584 -18.193 1.00 91.81 198 ALA A O 1
ATOM 1635 N N . LEU A 1 199 ? 2.070 -9.946 -19.914 1.00 92.25 199 LEU A N 1
ATOM 1636 C CA . LEU A 1 199 ? 3.431 -10.260 -19.523 1.00 92.25 199 LEU A CA 1
ATOM 1637 C C . LEU A 1 199 ? 4.375 -9.314 -20.269 1.00 92.25 199 LEU A C 1
ATOM 1639 O O . LEU A 1 199 ? 4.380 -9.275 -21.497 1.00 92.25 199 LEU A O 1
ATOM 1643 N N . ILE A 1 200 ? 5.151 -8.537 -19.528 1.00 87.69 200 ILE A N 1
ATOM 1644 C CA . ILE A 1 200 ? 6.066 -7.513 -20.018 1.00 87.69 200 ILE A CA 1
ATOM 1645 C C . ILE A 1 200 ? 7.486 -7.994 -19.737 1.00 87.69 200 ILE A C 1
ATOM 1647 O O . ILE A 1 200 ? 7.848 -8.266 -18.589 1.00 87.69 200 ILE A O 1
ATOM 1651 N N . ASN A 1 201 ? 8.293 -8.084 -20.791 1.00 83.81 201 ASN A N 1
ATOM 1652 C CA . ASN A 1 201 ? 9.714 -8.383 -20.673 1.00 83.81 201 ASN A CA 1
ATOM 1653 C C . ASN A 1 201 ? 10.468 -7.054 -20.627 1.00 83.81 201 ASN A C 1
ATOM 1655 O O . ASN A 1 201 ? 10.295 -6.218 -21.512 1.00 83.81 201 ASN A O 1
ATOM 1659 N N . LEU A 1 202 ? 11.302 -6.835 -19.612 1.00 72.38 202 LEU A N 1
ATOM 1660 C CA . LEU A 1 202 ? 12.176 -5.665 -19.628 1.00 72.38 202 LEU A CA 1
ATOM 1661 C C . LEU A 1 202 ? 13.256 -5.860 -20.697 1.00 72.38 202 LEU A C 1
ATOM 1663 O O . LEU A 1 202 ? 13.827 -6.950 -20.775 1.00 72.38 202 LEU A O 1
ATOM 1667 N N . PRO A 1 203 ? 13.563 -4.835 -21.511 1.00 59.75 203 PRO A N 1
ATOM 1668 C CA . PRO A 1 203 ? 14.687 -4.915 -22.427 1.00 59.75 203 PRO A CA 1
ATOM 1669 C C . PRO A 1 203 ? 15.969 -5.152 -21.623 1.00 59.75 203 PRO A C 1
ATOM 1671 O O . PRO A 1 203 ? 16.251 -4.442 -20.653 1.00 59.75 203 PRO A O 1
ATOM 1674 N N . SER A 1 204 ? 16.740 -6.168 -22.014 1.00 52.34 204 SER A N 1
ATOM 1675 C CA . SER A 1 204 ? 18.062 -6.406 -21.439 1.00 52.34 204 SER A CA 1
ATOM 1676 C C . SER A 1 204 ? 18.924 -5.149 -21.617 1.00 52.34 204 SER A C 1
ATOM 1678 O O . SER A 1 204 ? 18.837 -4.503 -22.662 1.00 52.34 204 SER A O 1
ATOM 1680 N N . PRO A 1 205 ? 19.829 -4.817 -20.678 1.00 46.44 205 PRO A N 1
ATOM 1681 C CA . PRO A 1 205 ? 20.703 -3.642 -20.795 1.00 46.44 205 PRO A CA 1
ATOM 1682 C C . PRO A 1 205 ? 21.511 -3.575 -22.106 1.00 46.44 205 PRO A C 1
ATOM 1684 O O . PRO A 1 205 ? 21.954 -2.501 -22.499 1.00 46.44 205 PRO A O 1
ATOM 1687 N N . ASN A 1 206 ? 21.678 -4.717 -22.783 1.00 34.75 206 ASN A N 1
ATOM 1688 C CA . ASN A 1 206 ? 22.449 -4.878 -24.015 1.00 34.75 206 ASN A CA 1
ATOM 1689 C C . ASN A 1 206 ? 21.600 -5.008 -25.295 1.00 34.75 206 ASN A C 1
ATOM 1691 O O . ASN A 1 206 ? 22.165 -5.268 -26.356 1.00 34.75 206 ASN A O 1
ATOM 1695 N N . SER A 1 207 ? 20.271 -4.874 -25.241 1.00 39.09 207 SER A N 1
ATOM 1696 C CA . SER A 1 207 ? 19.443 -4.929 -26.454 1.00 39.09 207 SER A CA 1
ATOM 1697 C C . SER A 1 207 ? 19.264 -3.537 -27.053 1.00 39.09 207 SER A C 1
ATOM 1699 O O . SER A 1 207 ? 18.696 -2.653 -26.411 1.00 39.09 207 SER A O 1
ATOM 1701 N N . SER A 1 208 ? 19.707 -3.349 -28.296 1.00 34.09 208 SER A N 1
ATOM 1702 C CA . SER A 1 208 ? 19.296 -2.221 -29.129 1.00 34.09 208 SER A CA 1
ATOM 1703 C C . SER A 1 208 ? 17.770 -2.230 -29.261 1.00 34.09 208 SER A C 1
ATOM 1705 O O . SER A 1 208 ? 17.177 -3.195 -29.741 1.00 34.09 208 SER A O 1
ATOM 1707 N N . ILE A 1 209 ? 17.132 -1.164 -28.780 1.00 39.69 209 ILE A N 1
ATOM 1708 C CA . ILE A 1 209 ? 15.679 -0.996 -28.816 1.00 39.69 209 ILE A CA 1
ATOM 1709 C C . ILE A 1 209 ? 15.271 -0.841 -30.285 1.00 39.69 209 ILE A C 1
ATOM 1711 O O . ILE A 1 209 ? 15.518 0.193 -30.897 1.00 39.69 209 ILE A O 1
ATOM 1715 N N . ASN A 1 210 ? 14.670 -1.879 -30.866 1.00 36.31 210 ASN A N 1
ATOM 1716 C CA . ASN A 1 210 ? 13.898 -1.743 -32.096 1.00 36.31 210 ASN A CA 1
ATOM 1717 C C . ASN A 1 210 ? 12.527 -1.185 -31.702 1.00 36.31 210 ASN A C 1
ATOM 1719 O O . ASN A 1 210 ? 11.728 -1.894 -31.096 1.00 36.31 210 ASN A O 1
ATOM 1723 N N . GLU A 1 211 ? 12.253 0.069 -32.056 1.00 42.09 211 GLU A N 1
ATOM 1724 C CA . GLU A 1 211 ? 11.041 0.823 -31.681 1.00 42.09 211 GLU A CA 1
ATOM 1725 C C . GLU A 1 211 ? 9.710 0.217 -32.189 1.00 42.09 211 GLU A C 1
ATOM 1727 O O . GLU A 1 211 ? 8.642 0.720 -31.860 1.00 42.09 211 GLU A O 1
ATOM 1732 N N . ASN A 1 212 ? 9.742 -0.886 -32.951 1.00 38.53 212 ASN A N 1
ATOM 1733 C CA . ASN A 1 212 ? 8.589 -1.412 -33.694 1.00 38.53 212 ASN A CA 1
ATOM 1734 C C . ASN A 1 212 ? 8.104 -2.818 -33.278 1.00 38.53 212 ASN A C 1
ATOM 1736 O O . ASN A 1 212 ? 7.322 -3.420 -34.015 1.00 38.53 212 ASN A O 1
ATOM 1740 N N . GLN A 1 213 ? 8.523 -3.369 -32.131 1.00 41.97 213 GLN A N 1
ATOM 1741 C CA . GLN A 1 213 ? 7.915 -4.595 -31.584 1.00 41.97 213 GLN A CA 1
ATOM 1742 C C . GLN A 1 213 ? 7.280 -4.343 -30.212 1.00 41.97 213 GLN A C 1
ATOM 1744 O O . GLN A 1 213 ? 7.894 -3.679 -29.379 1.00 41.97 213 GLN A O 1
ATOM 1749 N N . PRO A 1 214 ? 6.068 -4.867 -29.941 1.00 48.66 214 PRO A N 1
ATOM 1750 C CA . PRO A 1 214 ? 5.46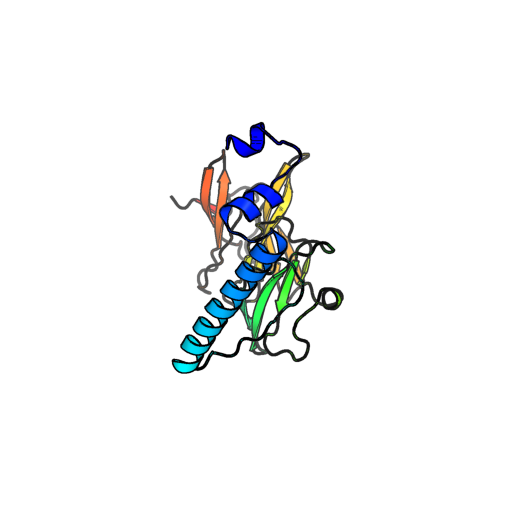9 -4.736 -28.624 1.00 48.66 214 PRO A CA 1
ATOM 1751 C C . PRO A 1 214 ? 6.318 -5.498 -27.600 1.00 48.66 214 PRO A C 1
ATOM 1753 O O . PRO A 1 214 ? 6.478 -6.712 -27.687 1.00 48.66 214 PRO A O 1
ATOM 1756 N N . THR A 1 215 ? 6.830 -4.789 -26.596 1.00 60.00 215 THR A N 1
ATOM 1757 C CA . THR A 1 215 ? 7.639 -5.325 -25.482 1.00 60.00 215 THR A CA 1
ATOM 1758 C C . THR A 1 215 ? 6.831 -6.213 -24.513 1.00 60.00 215 THR A C 1
ATOM 1760 O O . THR A 1 215 ? 7.255 -6.476 -23.385 1.00 60.00 215 THR A O 1
ATOM 1763 N N . TYR A 1 216 ? 5.630 -6.642 -24.913 1.00 62.38 216 TYR A N 1
ATOM 1764 C CA . TYR A 1 216 ? 4.679 -7.360 -24.077 1.00 62.38 216 TYR A CA 1
ATOM 1765 C C . TYR A 1 216 ? 3.866 -8.386 -24.871 1.00 62.38 216 TYR A C 1
ATOM 1767 O O . TYR A 1 216 ? 3.556 -8.204 -26.047 1.00 62.38 216 TYR A O 1
ATOM 1775 N N . THR A 1 217 ? 3.480 -9.451 -24.181 1.00 66.19 217 THR A N 1
ATOM 1776 C CA . THR A 1 217 ? 2.613 -10.528 -24.669 1.00 66.19 217 THR A CA 1
ATOM 1777 C C . THR A 1 217 ? 1.374 -10.615 -23.792 1.00 66.19 217 THR A C 1
ATOM 1779 O O . THR A 1 217 ? 1.475 -10.579 -22.567 1.00 66.19 217 THR A O 1
ATOM 1782 N N . LEU A 1 218 ? 0.197 -10.728 -24.404 1.00 64.50 218 LEU A N 1
ATOM 1783 C CA . LEU A 1 218 ? -1.049 -10.967 -23.676 1.00 64.50 218 LEU A CA 1
ATOM 1784 C C . LEU A 1 218 ? -1.060 -12.389 -23.111 1.00 64.50 218 LEU A C 1
ATOM 1786 O O . LEU A 1 218 ? -0.684 -13.332 -23.805 1.00 64.50 218 LEU A O 1
ATOM 1790 N N . ILE A 1 219 ? -1.506 -12.532 -21.865 1.00 64.06 219 ILE A N 1
ATOM 1791 C CA . ILE A 1 219 ? -1.774 -13.837 -21.263 1.00 64.06 219 ILE A CA 1
ATOM 1792 C C . ILE A 1 219 ? -3.226 -14.177 -21.605 1.00 64.06 219 ILE A C 1
ATOM 1794 O O . ILE A 1 219 ? -4.145 -13.571 -21.053 1.00 64.06 219 ILE A O 1
ATOM 1798 N N . THR A 1 220 ? -3.415 -15.075 -22.571 1.00 48.47 220 THR A N 1
ATOM 1799 C CA . THR A 1 220 ? -4.720 -15.654 -22.942 1.00 48.47 220 THR A CA 1
ATOM 1800 C C . THR A 1 220 ? -5.061 -16.856 -22.085 1.00 48.47 220 THR A C 1
ATOM 1802 O O . THR A 1 220 ? -4.148 -17.694 -21.907 1.00 48.47 220 THR A O 1
#

Sequence (220 aa):
MSEIFCEYPYLGFNYAVKKTTGLNLEELYQSWKDSLKEKYQLQVQKILSQKNLTPSQQLTKYHYWVDYPRWLSTPEGYKIAVRVSTPHSYPFIQIIDPLSPSLPLTPRSIKNEPLIRRTYGRDSSFSLSADGSKIIYAKLDDYAQFYKFYDLYLFDLKTEKETRLSEGLRARDPSWSPDPENPQIVAVINQSGTNNLALINLPSPNSSINENQPTYTLIT

Radius of gyration: 26.2 Å; chains: 1; bounding box: 73×37×63 Å

Foldseek 3Di:
DDPVCVVCVPCPPQNVCCVVPVDGPVRVVVVVVVVVVVVVVVVVVVVVVPDDDDDDDQQADAVDDKDDWDWAQDPVGIWIWIWDDHPVFAIAIWITDPPDPPPNHYPVNVVPTGLGGRQDDPQWHWEAFLNRQKIKIWRFDDAPDPDTATFIWMAGSVVSDIDTPDGPQSWHDWYFDNDPVQRWIWIWGDDPNDTFIKIADDPDPPDDDPVPDPRIDTDD

Secondary structure (DSSP, 8-state):
--HHHHH-TTSHHHHHHHHHHSS-HHHHHHHHHHHHHHHHHHHHHHHHHH-PPPP----B--SS-EEEEEEEEETTEEEEEEEEEETTEEEEEEEE-TT-TTPSB-GGGGGG--SEE---STT--EEE-TTSSEEEEEEEEEETTTEEEEEEEEEETTTTEEEE--SS--EEEEEE-S-TT---EEEEEEETTEEEEEEEPPPPTT----TTS-SEEE--

pLDDT: mean 84.05, std 14.76, range [34.09, 98.44]